Protein AF-A2FAT7-F1 (afdb_monomer_lite)

Organism: Trichomonas vaginalis (strain ATCC PRA-98 / G3) (NCBI:txid412133)

Sequence (233 aa):
MTIPKLITQLKNKLPKDEIFRRIRPKRLMELLGLYAFELHQLEMQEKAAGQGPAPEDDGPTPKYHHMHSSVVFNDTPAPAQAPLKPKIDCPFLLLDVRDEEEFEKCHIQGAKLYPKARLSRATNQFTPEILQYKAHPEKMIIVYCDYGKTSAEAAHMLAERGFDNIFLLHEGLAAFADEFPNLVGPNPPPPPLTPSKKNTAQVSAASKVSTAVVRGVHPHATKRDPNEKKPWK

Radius of gyration: 33.35 Å; chains: 1; bounding box: 70×68×116 Å

Foldseek 3Di:
DALLVLLVVQVVDDPPPDPAGADELVSVVVNVVRVVVVLVVVVVVCVVVPPDDDPDDDDDDDDDDDDDDDDPPVPPPDPDPDPPRPPPPRQEAAEEQDDPVVLLAKDFPRHDYDHLVLLPDPPPSDDPVVVVQQVPLSGAYEYFYQQQPRRVVSVVSVVVVRRPRYYYHHRGPNNSCVVPVVRMDNDDDDDPPDPDDDDDDDDDDDDDDDDDDDDDDDDDDDDDDDDDDDDDD

Structure (mmCIF, N/CA/C/O backbone):
data_AF-A2FAT7-F1
#
_entry.id   AF-A2FAT7-F1
#
loop_
_atom_site.group_PDB
_atom_site.id
_atom_site.type_symbol
_atom_site.label_atom_id
_atom_site.label_alt_id
_atom_site.label_comp_id
_atom_site.label_asym_id
_atom_site.label_entity_id
_atom_site.label_seq_id
_atom_site.pdbx_PDB_ins_code
_atom_site.Cartn_x
_atom_site.Cartn_y
_atom_site.Cartn_z
_atom_site.occupancy
_atom_site.B_iso_or_equiv
_atom_site.auth_seq_id
_atom_site.auth_comp_id
_atom_site.auth_asym_id
_atom_site.auth_atom_id
_atom_site.pdbx_PDB_model_num
ATOM 1 N N . MET A 1 1 ? -20.961 4.416 2.426 1.00 83.56 1 MET A N 1
ATOM 2 C CA . MET A 1 1 ? -20.007 3.345 2.042 1.00 83.56 1 MET A CA 1
ATOM 3 C C . MET A 1 1 ? -19.315 2.895 3.323 1.00 83.56 1 MET A C 1
ATOM 5 O O . MET A 1 1 ? -19.075 3.769 4.137 1.00 83.56 1 MET A O 1
ATOM 9 N N . THR A 1 2 ? -19.042 1.604 3.538 1.00 90.88 2 THR A N 1
ATOM 10 C CA . THR A 1 2 ? -18.290 1.101 4.714 1.00 90.88 2 THR A CA 1
ATOM 11 C C . THR A 1 2 ? -16.950 0.511 4.274 1.00 90.88 2 THR A C 1
ATOM 13 O O . THR A 1 2 ? -16.811 0.168 3.093 1.00 90.88 2 THR A O 1
ATOM 16 N N . ILE A 1 3 ? -15.985 0.360 5.192 1.00 90.25 3 ILE A N 1
ATOM 17 C CA . ILE A 1 3 ? -14.666 -0.202 4.855 1.00 90.25 3 ILE A CA 1
ATOM 18 C C . ILE A 1 3 ? -14.772 -1.615 4.258 1.00 90.25 3 ILE A C 1
ATOM 20 O O . ILE A 1 3 ? -14.264 -1.806 3.150 1.00 90.25 3 ILE A O 1
ATOM 24 N N . PRO A 1 4 ? -15.489 -2.588 4.864 1.00 90.62 4 PRO A N 1
ATOM 25 C CA . PRO A 1 4 ? -15.579 -3.936 4.299 1.00 90.62 4 PRO A CA 1
ATOM 26 C C . PRO A 1 4 ? -16.160 -3.935 2.882 1.00 90.62 4 PRO A C 1
ATOM 28 O O . PRO A 1 4 ? -15.653 -4.614 1.993 1.00 90.62 4 PRO A O 1
ATOM 31 N N . LYS A 1 5 ? -17.178 -3.098 2.634 1.00 90.62 5 LYS A N 1
ATOM 32 C CA . LYS A 1 5 ? -17.805 -2.975 1.313 1.00 90.62 5 LYS A CA 1
ATOM 33 C C . LYS A 1 5 ? -16.833 -2.415 0.272 1.00 90.62 5 LYS A C 1
ATOM 35 O O . LYS A 1 5 ? -16.812 -2.910 -0.856 1.00 90.62 5 LYS A O 1
ATOM 40 N N . LEU A 1 6 ? -16.032 -1.410 0.633 1.00 90.50 6 LEU A N 1
ATOM 41 C CA . LEU A 1 6 ? -15.010 -0.849 -0.254 1.00 90.50 6 LEU A CA 1
ATOM 42 C C . LEU A 1 6 ? -13.907 -1.875 -0.553 1.00 90.50 6 LEU A C 1
ATOM 44 O O . LEU A 1 6 ? -13.551 -2.064 -1.716 1.00 90.50 6 LEU A O 1
ATOM 48 N N . ILE A 1 7 ? -13.428 -2.594 0.465 1.00 91.06 7 ILE A N 1
ATOM 49 C CA . ILE A 1 7 ? -12.434 -3.665 0.313 1.00 91.06 7 ILE A CA 1
ATOM 50 C C . ILE A 1 7 ? -12.947 -4.750 -0.641 1.00 91.06 7 ILE A C 1
ATOM 52 O O . ILE A 1 7 ? -12.247 -5.123 -1.583 1.00 91.06 7 ILE A O 1
ATOM 56 N N . THR A 1 8 ? -14.187 -5.216 -0.475 1.00 90.81 8 THR A N 1
ATOM 57 C CA . THR A 1 8 ? -14.792 -6.199 -1.389 1.00 90.81 8 THR A CA 1
ATOM 58 C C . THR A 1 8 ? -14.888 -5.669 -2.824 1.00 90.81 8 THR A C 1
ATOM 60 O O . THR A 1 8 ? -14.584 -6.397 -3.769 1.00 90.81 8 THR A O 1
ATOM 63 N N . GLN A 1 9 ? -15.243 -4.392 -3.019 1.00 90.00 9 GLN A N 1
ATOM 64 C CA . GLN A 1 9 ? -15.266 -3.780 -4.355 1.00 90.00 9 GLN A CA 1
ATOM 65 C C . GLN A 1 9 ? -13.882 -3.723 -5.008 1.00 90.00 9 GLN A C 1
ATOM 67 O O . GLN A 1 9 ? -13.777 -3.908 -6.221 1.00 90.00 9 GLN A O 1
ATOM 72 N N . LEU A 1 10 ? -12.830 -3.464 -4.230 1.00 88.00 10 LEU A N 1
ATOM 73 C CA . LEU A 1 10 ? -11.450 -3.460 -4.719 1.00 88.00 10 LEU A CA 1
ATOM 74 C C . LEU A 1 10 ? -10.963 -4.879 -5.036 1.00 88.00 10 LEU A C 1
ATOM 76 O O . LEU A 1 10 ? -10.278 -5.081 -6.037 1.00 88.00 10 LEU A O 1
ATOM 80 N N . LYS A 1 11 ? -11.366 -5.877 -4.241 1.00 85.62 11 LYS A N 1
ATOM 81 C CA . LYS A 1 11 ? -11.029 -7.290 -4.477 1.00 85.62 11 LYS A CA 1
ATOM 82 C C . LYS A 1 11 ? -11.581 -7.826 -5.796 1.00 85.62 11 LYS A C 1
ATOM 84 O O . LYS A 1 11 ? -10.903 -8.584 -6.478 1.00 85.62 11 LYS A O 1
ATOM 89 N N . ASN A 1 12 ? -12.765 -7.387 -6.205 1.00 80.94 12 ASN A N 1
ATOM 90 C CA . ASN A 1 12 ? -13.388 -7.863 -7.444 1.00 80.94 12 ASN A CA 1
ATOM 91 C C . ASN A 1 12 ? -12.845 -7.181 -8.716 1.00 80.94 12 ASN A C 1
ATOM 93 O O . ASN A 1 12 ? -13.285 -7.501 -9.817 1.00 80.94 12 ASN A O 1
ATOM 97 N N . LYS A 1 13 ? -11.898 -6.242 -8.586 1.00 77.94 13 LYS A N 1
ATOM 98 C CA . LYS A 1 13 ? -11.304 -5.486 -9.698 1.00 77.94 13 LYS A CA 1
ATOM 99 C C . LYS A 1 13 ? -9.863 -5.920 -9.970 1.00 77.94 13 LYS A C 1
ATOM 101 O O . LYS A 1 13 ? -8.936 -5.128 -9.819 1.00 77.94 13 LYS A O 1
ATOM 106 N N . LEU A 1 14 ? -9.680 -7.174 -10.376 1.00 78.56 14 LEU A N 1
ATOM 107 C CA . LEU A 1 14 ? -8.433 -7.631 -10.991 1.00 78.56 14 LEU A CA 1
ATOM 108 C C . LEU A 1 14 ? -8.625 -7.653 -12.518 1.00 78.56 14 LEU A C 1
ATOM 110 O O . LEU A 1 14 ? -9.457 -8.427 -12.996 1.00 78.56 14 LEU A O 1
ATOM 114 N N . PRO A 1 15 ? -7.946 -6.781 -13.284 1.00 77.38 15 PRO A N 1
ATOM 115 C CA . PRO A 1 15 ? -7.964 -6.839 -14.745 1.00 77.38 15 PRO A CA 1
ATOM 116 C C . PRO A 1 15 ? -7.469 -8.200 -15.245 1.00 77.38 15 PRO A C 1
ATOM 118 O O . PRO A 1 15 ? -6.598 -8.800 -14.624 1.00 77.38 15 PRO A O 1
ATOM 121 N N . LYS A 1 16 ? -8.004 -8.680 -16.376 1.00 73.00 16 LYS A N 1
ATOM 122 C CA . LYS A 1 16 ? -7.666 -10.006 -16.928 1.00 73.00 16 LYS A CA 1
ATOM 123 C C . LYS A 1 16 ? -6.172 -10.174 -17.249 1.00 73.00 16 LYS A C 1
ATOM 125 O O . LYS A 1 16 ? -5.687 -11.296 -17.208 1.00 73.00 16 LYS A O 1
ATOM 130 N N . ASP A 1 17 ? -5.471 -9.069 -17.500 1.00 82.06 17 ASP A N 1
ATOM 131 C CA . ASP A 1 17 ? -4.069 -9.043 -17.931 1.00 82.06 17 ASP A CA 1
ATOM 132 C C . ASP A 1 17 ? -3.114 -8.474 -16.862 1.00 82.06 17 ASP A C 1
ATOM 134 O O . ASP A 1 17 ? -1.970 -8.136 -17.162 1.00 82.06 17 ASP A O 1
ATOM 138 N N . GLU A 1 18 ? -3.564 -8.338 -15.609 1.00 83.88 18 GLU A N 1
ATOM 139 C CA . GLU A 1 18 ? -2.724 -7.849 -14.512 1.00 83.88 18 GLU A CA 1
ATOM 140 C C . GLU A 1 18 ? -2.569 -8.892 -13.405 1.00 83.88 18 GLU A C 1
ATOM 142 O O . GLU A 1 18 ? -3.526 -9.530 -12.976 1.00 83.88 18 GLU A O 1
ATOM 147 N N . ILE A 1 19 ? -1.341 -9.023 -12.903 1.00 84.56 19 ILE A N 1
ATOM 148 C CA . ILE A 1 19 ? -0.998 -9.946 -11.812 1.00 84.56 19 ILE A CA 1
ATOM 149 C C . ILE A 1 19 ? -1.503 -9.398 -10.471 1.00 84.56 19 ILE A C 1
ATOM 151 O O . ILE A 1 19 ? -1.940 -10.150 -9.603 1.00 84.56 19 ILE A O 1
ATOM 155 N N . PHE A 1 20 ? -1.479 -8.072 -10.313 1.00 90.56 20 PHE A N 1
ATOM 156 C CA . PHE A 1 20 ? -1.828 -7.398 -9.069 1.00 90.56 20 PHE A CA 1
ATOM 157 C C . PHE A 1 20 ? -3.034 -6.490 -9.218 1.00 90.56 20 PHE A C 1
ATOM 159 O O . PHE A 1 20 ? -3.222 -5.804 -10.220 1.00 90.56 20 PHE A O 1
ATOM 166 N N . ARG A 1 21 ? -3.820 -6.419 -8.144 1.00 93.00 21 ARG A N 1
ATOM 167 C CA . ARG A 1 21 ? -4.900 -5.442 -8.015 1.00 93.00 21 ARG A CA 1
ATOM 168 C C . ARG A 1 21 ? -4.292 -4.066 -7.795 1.00 93.00 21 ARG A C 1
ATOM 170 O O . ARG A 1 21 ? -3.368 -3.916 -6.997 1.00 93.00 21 ARG A O 1
ATOM 177 N N . ARG A 1 22 ? -4.837 -3.045 -8.455 1.00 92.81 22 ARG A N 1
ATOM 178 C CA . ARG A 1 22 ? -4.396 -1.656 -8.286 1.00 92.81 22 ARG A CA 1
ATOM 179 C C . ARG A 1 22 ? -5.458 -0.815 -7.596 1.00 92.81 22 ARG A C 1
ATOM 181 O O . ARG A 1 22 ? -6.622 -0.820 -7.997 1.00 92.81 22 ARG A O 1
ATOM 188 N N . ILE A 1 23 ? -5.048 -0.051 -6.590 1.00 95.00 23 ILE A N 1
ATOM 189 C CA . ILE A 1 23 ? -5.876 0.962 -5.936 1.00 95.00 23 ILE A CA 1
ATOM 190 C C . ILE A 1 23 ? -5.502 2.345 -6.478 1.00 95.00 23 ILE A C 1
ATOM 192 O O . ILE A 1 23 ? -4.332 2.700 -6.548 1.00 95.00 23 ILE A O 1
ATOM 196 N N . ARG A 1 24 ? -6.497 3.124 -6.912 1.00 94.56 24 ARG A N 1
ATOM 197 C CA . ARG A 1 24 ? -6.301 4.514 -7.365 1.00 94.56 24 ARG A CA 1
ATOM 198 C C . ARG A 1 24 ? -6.187 5.456 -6.156 1.00 94.56 24 ARG A C 1
ATOM 200 O O . ARG A 1 24 ? -6.858 5.171 -5.159 1.00 94.56 24 ARG A O 1
ATOM 207 N N . PRO A 1 25 ? -5.467 6.590 -6.251 1.00 95.38 25 PRO A N 1
ATOM 208 C CA . PRO A 1 25 ? -5.316 7.545 -5.149 1.00 95.38 25 PRO A CA 1
ATOM 209 C C . PRO A 1 25 ? -6.633 7.926 -4.464 1.00 95.38 25 PRO A C 1
ATOM 211 O O . PRO A 1 25 ? -6.779 7.747 -3.256 1.00 95.38 25 PRO A O 1
ATOM 214 N N . LYS A 1 26 ? -7.659 8.297 -5.240 1.00 94.94 26 LYS A N 1
ATOM 215 C CA . LYS A 1 26 ? -8.996 8.614 -4.710 1.00 94.94 26 LYS A CA 1
ATOM 216 C C . LYS A 1 26 ? -9.626 7.493 -3.871 1.00 94.94 26 LYS A C 1
ATOM 218 O O . LYS A 1 26 ? -10.283 7.764 -2.872 1.00 94.94 26 LYS A O 1
ATOM 223 N N . ARG A 1 27 ? -9.427 6.225 -4.249 1.00 95.06 27 ARG A N 1
ATOM 224 C CA . ARG A 1 27 ? -9.951 5.075 -3.486 1.00 95.06 27 ARG A CA 1
ATOM 225 C C . ARG A 1 27 ? -9.153 4.814 -2.215 1.00 95.06 27 ARG A C 1
ATOM 227 O O . ARG A 1 27 ? -9.746 4.401 -1.224 1.00 95.06 27 ARG A O 1
ATOM 234 N N . LEU A 1 28 ? -7.844 5.063 -2.239 1.00 95.75 28 LEU A N 1
ATOM 235 C CA . LEU A 1 28 ? -7.027 5.029 -1.028 1.00 95.75 28 LEU A CA 1
ATOM 236 C C . LEU A 1 28 ? -7.466 6.134 -0.056 1.00 95.75 28 LEU A C 1
ATOM 238 O O . LEU A 1 28 ? -7.662 5.851 1.119 1.00 95.75 28 LEU A O 1
ATOM 242 N N . MET A 1 29 ? -7.715 7.351 -0.544 1.00 94.75 29 MET A N 1
ATOM 243 C CA . MET A 1 29 ? -8.237 8.451 0.275 1.00 94.75 29 MET A CA 1
ATOM 244 C C . MET A 1 29 ? -9.592 8.105 0.915 1.00 94.75 29 MET A C 1
ATOM 246 O O . MET A 1 29 ? -9.754 8.285 2.120 1.00 94.75 29 MET A O 1
ATOM 250 N N . GLU A 1 30 ? -10.536 7.536 0.152 1.00 94.81 30 GLU A N 1
ATOM 251 C CA . GLU A 1 30 ? -11.817 7.056 0.701 1.00 94.81 30 GLU A CA 1
ATOM 252 C C . GLU A 1 30 ? -11.608 6.038 1.834 1.00 94.81 30 GLU A C 1
ATOM 254 O O . GLU A 1 30 ? -12.285 6.103 2.859 1.00 94.81 30 GLU A O 1
ATOM 259 N N . LEU A 1 31 ? -10.662 5.109 1.664 1.00 93.94 31 LEU A N 1
ATOM 260 C CA . LEU A 1 31 ? -10.342 4.089 2.661 1.00 93.94 31 LEU A CA 1
ATOM 261 C C . LEU A 1 31 ? -9.742 4.701 3.938 1.00 93.94 31 LEU A C 1
ATOM 263 O O . LEU A 1 31 ? -10.189 4.370 5.036 1.00 93.94 31 LEU A O 1
ATOM 267 N N . LEU A 1 32 ? -8.781 5.620 3.792 1.00 92.81 32 LEU A N 1
ATOM 268 C CA . LEU A 1 32 ? -8.165 6.347 4.907 1.00 92.81 32 LEU A CA 1
ATOM 269 C C . LEU A 1 32 ? -9.205 7.172 5.679 1.00 92.81 32 LEU A C 1
ATOM 271 O O . LEU A 1 32 ? -9.234 7.132 6.907 1.00 92.81 32 LEU A O 1
ATOM 275 N N . GLY A 1 33 ? -10.092 7.875 4.970 1.00 91.81 33 GLY A N 1
ATOM 276 C CA . GLY A 1 33 ? -11.142 8.693 5.580 1.00 91.81 33 GLY A CA 1
ATOM 277 C C . GLY A 1 33 ? -12.177 7.871 6.349 1.00 91.81 33 GLY A C 1
ATOM 278 O O . GLY A 1 33 ? -12.556 8.243 7.458 1.00 91.81 33 GLY A O 1
ATOM 279 N N . LEU A 1 34 ? -12.605 6.729 5.796 1.00 92.50 34 LEU A N 1
ATOM 280 C CA . LEU A 1 34 ? -13.513 5.813 6.494 1.00 92.50 34 LEU A CA 1
ATOM 281 C C . LEU A 1 34 ? -12.873 5.248 7.768 1.00 92.50 34 LEU A C 1
ATOM 283 O O . LEU A 1 34 ? -13.533 5.193 8.801 1.00 92.50 34 LEU A O 1
ATOM 287 N N . TYR A 1 35 ? -11.590 4.884 7.712 1.00 90.62 35 TYR A N 1
ATOM 288 C CA . TYR A 1 35 ? -10.866 4.383 8.879 1.00 90.62 35 TYR A CA 1
ATOM 289 C C . TYR A 1 35 ? -10.711 5.447 9.967 1.00 90.62 35 TYR A C 1
ATOM 291 O O . TYR A 1 35 ? -11.039 5.191 11.121 1.00 90.62 35 TYR A O 1
ATOM 299 N N . ALA A 1 36 ? -10.302 6.666 9.604 1.00 88.88 36 ALA A N 1
ATOM 300 C CA . ALA A 1 36 ? -10.204 7.777 10.550 1.00 88.88 36 ALA A CA 1
ATOM 301 C C . ALA A 1 36 ? -11.552 8.090 11.227 1.00 88.88 36 ALA A C 1
ATOM 303 O O . ALA A 1 36 ? -11.599 8.387 12.420 1.00 88.88 36 ALA A O 1
ATOM 304 N N . PHE A 1 37 ? -12.657 7.982 10.485 1.00 89.50 37 PHE A N 1
ATOM 305 C CA . PHE A 1 37 ? -14.001 8.160 11.028 1.00 89.50 37 PHE A CA 1
ATOM 306 C C . PHE A 1 37 ? -14.397 7.050 12.014 1.00 89.50 37 PHE A C 1
ATOM 308 O O . PHE A 1 37 ? -14.938 7.354 13.077 1.00 89.50 37 PHE A O 1
ATOM 315 N N . GLU A 1 38 ? -14.104 5.783 11.702 1.00 89.88 38 GLU A N 1
ATOM 316 C CA . GLU A 1 38 ? -14.348 4.652 12.611 1.00 89.88 38 GLU A CA 1
ATOM 317 C C . GLU A 1 38 ? -13.508 4.763 13.899 1.00 89.88 38 GLU A C 1
ATOM 319 O O . GLU A 1 38 ? -14.049 4.572 14.990 1.00 89.88 38 GLU A O 1
ATOM 324 N N . LEU A 1 39 ? -12.233 5.171 13.795 1.00 85.44 39 LEU A N 1
ATOM 325 C CA . LEU A 1 39 ? -11.384 5.477 14.958 1.00 85.44 39 LEU A CA 1
ATOM 326 C C . LEU A 1 39 ? -12.022 6.556 15.850 1.00 85.44 39 LEU A C 1
ATOM 328 O O . LEU A 1 39 ? -12.126 6.383 17.062 1.00 85.44 39 LEU A O 1
ATOM 332 N N . HIS A 1 40 ? -12.486 7.656 15.250 1.00 86.44 40 HIS A N 1
ATOM 333 C CA . HIS A 1 40 ? -13.071 8.773 15.992 1.00 86.44 40 HIS A CA 1
ATOM 334 C C . HIS A 1 40 ? -14.371 8.394 16.717 1.00 86.44 40 HIS A C 1
ATOM 336 O O . HIS A 1 40 ? -14.589 8.814 17.855 1.00 86.44 40 HIS A O 1
ATOM 342 N N . GLN A 1 41 ? -15.234 7.585 16.093 1.00 87.75 41 GLN A N 1
ATOM 343 C CA . GLN A 1 41 ? -16.452 7.103 16.753 1.00 87.75 41 GLN A CA 1
ATOM 344 C C . GLN A 1 41 ? -16.144 6.260 17.991 1.00 87.75 41 GLN A C 1
ATOM 346 O O . GLN A 1 41 ? -16.812 6.416 19.013 1.00 87.75 41 GLN A O 1
ATOM 351 N N . LEU A 1 42 ? -15.133 5.394 17.909 1.00 83.44 42 LEU A N 1
ATOM 352 C CA . LEU A 1 42 ? -14.731 4.545 19.027 1.00 83.44 42 LEU A CA 1
ATOM 353 C C . LEU A 1 42 ? -14.146 5.373 20.174 1.00 83.44 42 LEU A C 1
ATOM 355 O O . LEU A 1 42 ? -14.550 5.183 21.318 1.00 83.44 42 LEU A O 1
ATOM 359 N N . GLU A 1 43 ? -13.309 6.370 19.878 1.00 85.19 43 GLU A N 1
ATOM 360 C CA . GLU A 1 43 ? -12.811 7.300 20.902 1.00 85.19 43 GLU A CA 1
ATOM 361 C C . GLU A 1 43 ? -13.946 8.058 21.614 1.00 85.19 43 GLU A C 1
ATOM 363 O O . GLU A 1 43 ? -13.885 8.284 22.825 1.00 85.19 43 GLU A O 1
ATOM 368 N N . MET A 1 44 ? -14.996 8.463 20.888 1.00 83.44 44 MET A N 1
ATOM 369 C CA . MET A 1 44 ? -16.172 9.110 21.487 1.00 83.44 44 MET A CA 1
ATOM 370 C C . MET A 1 44 ? -16.969 8.148 22.378 1.00 83.44 44 MET A C 1
ATOM 372 O O . MET A 1 44 ? -17.431 8.550 23.446 1.00 83.44 44 MET A O 1
ATOM 376 N N . GLN A 1 45 ? -17.103 6.882 21.976 1.00 80.94 45 GLN A N 1
ATOM 377 C CA . GLN A 1 45 ? -17.778 5.851 22.770 1.00 80.94 45 GLN A CA 1
ATOM 378 C C . GLN A 1 45 ? -17.002 5.499 24.044 1.00 80.94 45 GLN A C 1
ATOM 380 O O . GLN A 1 45 ? -17.612 5.383 25.104 1.00 80.94 45 GLN A O 1
ATOM 385 N N . GLU A 1 46 ? -15.671 5.402 23.982 1.00 78.44 46 GLU A N 1
ATOM 386 C CA . GLU A 1 46 ? -14.835 5.180 25.169 1.00 78.44 46 GLU A CA 1
ATOM 387 C C . GLU A 1 46 ? -14.915 6.344 26.155 1.00 78.44 46 GLU A C 1
ATOM 389 O O . GLU A 1 46 ? -15.048 6.129 27.358 1.00 78.44 46 GLU A O 1
ATOM 394 N N . LYS A 1 47 ? -14.899 7.589 25.663 1.00 77.88 47 LYS A N 1
ATOM 395 C CA . LYS A 1 47 ? -15.071 8.773 26.521 1.00 77.88 47 LYS A CA 1
ATOM 396 C C . LYS A 1 47 ? -16.464 8.851 27.144 1.00 77.88 47 LYS A C 1
ATOM 398 O O . LYS A 1 47 ? -16.590 9.337 28.266 1.00 77.88 47 LYS A O 1
ATOM 403 N N . ALA A 1 48 ? -17.492 8.378 26.439 1.00 76.69 48 ALA A N 1
ATOM 404 C CA . ALA A 1 48 ? -18.842 8.260 26.981 1.00 76.69 48 ALA A CA 1
ATOM 405 C C . ALA A 1 48 ? -18.958 7.123 28.015 1.00 76.69 48 ALA A C 1
ATOM 407 O O . ALA A 1 48 ? -19.697 7.262 28.985 1.00 76.69 48 ALA A O 1
ATOM 408 N N . ALA A 1 49 ? -18.210 6.028 27.845 1.00 70.69 49 ALA A N 1
ATOM 409 C CA . ALA A 1 49 ? -18.187 4.894 28.771 1.00 70.69 49 ALA A CA 1
ATOM 410 C C . ALA A 1 49 ? -17.264 5.104 29.994 1.00 70.69 49 ALA A C 1
ATOM 412 O O . ALA A 1 49 ? -17.467 4.475 31.028 1.00 70.69 49 ALA A O 1
ATOM 413 N N . GLY A 1 50 ? -16.261 5.984 29.892 1.00 60.34 50 GLY A N 1
ATOM 414 C CA . GLY A 1 50 ? -15.227 6.229 30.907 1.00 60.34 50 GLY A CA 1
ATOM 415 C C . GLY A 1 50 ? -15.557 7.267 31.990 1.00 60.34 50 GLY A C 1
ATOM 416 O O . GLY A 1 50 ? -14.671 7.616 32.766 1.00 60.34 50 GLY A O 1
ATOM 417 N N . GLN A 1 51 ? -16.791 7.773 32.079 1.00 49.81 51 GLN A N 1
ATOM 418 C CA . GLN A 1 51 ? -17.233 8.614 33.204 1.00 49.81 51 GLN A CA 1
ATOM 419 C C . GLN A 1 51 ? -17.700 7.733 34.376 1.00 49.81 51 GLN A C 1
ATOM 421 O O . GLN A 1 51 ? -18.891 7.601 34.643 1.00 49.81 51 GLN A O 1
ATOM 426 N N . GLY A 1 52 ? -16.746 7.095 35.058 1.00 51.78 52 GLY A N 1
ATOM 427 C CA . GLY A 1 52 ? -16.944 6.535 36.403 1.00 51.78 52 GLY A CA 1
ATOM 428 C C . GLY A 1 52 ? -16.732 7.612 37.481 1.00 51.78 52 GLY A C 1
ATOM 429 O O . GLY A 1 52 ? -16.038 8.595 37.205 1.00 51.78 52 GLY A O 1
ATOM 430 N N . PRO A 1 53 ? -17.333 7.481 38.682 1.00 45.56 53 PRO A N 1
ATOM 431 C CA . PRO A 1 53 ? -17.256 8.507 39.722 1.00 45.56 53 PRO A CA 1
ATOM 432 C C . PRO A 1 53 ? -15.803 8.778 40.131 1.00 45.56 53 PRO A C 1
ATOM 434 O O . PRO A 1 53 ? -14.990 7.857 40.224 1.00 45.56 53 PRO A O 1
ATOM 437 N N . ALA A 1 54 ? -15.485 10.059 40.335 1.00 49.59 54 ALA A N 1
ATOM 438 C CA . ALA A 1 54 ? -14.180 10.517 40.797 1.00 49.59 54 ALA A CA 1
ATOM 439 C C . ALA A 1 54 ? -13.776 9.778 42.087 1.00 49.59 54 ALA A C 1
ATOM 441 O O . ALA A 1 54 ? -14.641 9.571 42.940 1.00 49.59 54 ALA A O 1
ATOM 442 N N . PRO A 1 55 ? -12.501 9.380 42.255 1.00 54.00 55 PRO A N 1
ATOM 443 C CA . PRO A 1 55 ? -12.053 8.808 43.514 1.00 54.00 55 PRO A CA 1
ATOM 444 C C . PRO A 1 55 ? -12.206 9.860 44.613 1.00 54.00 55 PRO A C 1
ATOM 446 O O . PRO A 1 55 ? -11.723 10.987 44.484 1.00 54.00 55 PRO A O 1
ATOM 449 N N . GLU A 1 56 ? -12.946 9.478 45.646 1.00 50.75 56 GLU A N 1
ATOM 450 C CA . GLU A 1 56 ? -13.234 10.293 46.814 1.00 50.75 56 GLU A CA 1
ATOM 451 C C . GLU A 1 56 ? -11.931 10.590 47.573 1.00 50.75 56 GLU A C 1
ATOM 453 O O . GLU A 1 56 ? -11.040 9.749 47.699 1.00 50.75 56 GLU A O 1
ATOM 458 N N . ASP A 1 57 ? -11.822 11.850 47.983 1.00 59.78 57 ASP A N 1
ATOM 459 C CA . ASP A 1 57 ? -10.757 12.457 48.771 1.00 59.78 57 ASP A CA 1
ATOM 460 C C . ASP A 1 57 ? -10.693 11.810 50.162 1.00 59.78 57 ASP A C 1
ATOM 462 O O . ASP A 1 57 ? -11.591 12.014 50.974 1.00 59.78 57 ASP A O 1
ATOM 466 N N . ASP A 1 58 ? -9.634 11.051 50.451 1.00 50.59 58 ASP A N 1
ATOM 467 C CA . ASP A 1 58 ? -9.325 10.603 51.811 1.00 50.59 58 ASP A CA 1
ATOM 468 C C . ASP A 1 58 ? -7.924 11.083 52.214 1.00 50.59 58 ASP A C 1
ATOM 470 O O . ASP A 1 58 ? -6.910 10.770 51.586 1.00 50.59 58 ASP A O 1
ATOM 474 N N . GLY A 1 59 ? -7.913 11.906 53.264 1.00 37.66 59 GLY A N 1
ATOM 475 C CA . GLY A 1 59 ? -6.799 12.705 53.767 1.00 37.66 59 GLY A CA 1
ATOM 476 C C . GLY A 1 59 ? -5.662 11.949 54.489 1.00 37.66 59 GLY A C 1
ATOM 477 O O . GLY A 1 59 ? -5.325 10.815 54.164 1.00 37.66 59 GLY A O 1
ATOM 478 N N . PRO A 1 60 ? -4.948 12.615 55.420 1.00 47.75 60 PRO A N 1
ATOM 479 C CA . PRO A 1 60 ? -3.486 12.633 55.439 1.00 47.75 60 PRO A CA 1
ATOM 480 C C . PRO A 1 60 ? -2.827 11.426 56.129 1.00 47.75 60 PRO A C 1
ATOM 482 O O . PRO A 1 60 ? -3.201 11.004 57.219 1.00 47.75 60 PRO A O 1
ATOM 485 N N . THR A 1 61 ? -1.742 10.938 55.525 1.00 49.19 61 THR A N 1
ATOM 486 C CA . THR A 1 61 ? -0.868 9.856 56.018 1.00 49.19 61 THR A CA 1
ATOM 487 C C . THR A 1 61 ? -0.117 10.207 57.318 1.00 49.19 61 THR A C 1
ATOM 489 O O . THR A 1 61 ? 0.468 11.296 57.383 1.00 49.19 61 THR A O 1
ATOM 492 N N . PRO A 1 62 ? 0.029 9.289 58.300 1.00 42.53 62 PRO A N 1
ATOM 493 C CA . PRO A 1 62 ? 0.987 9.449 59.390 1.00 42.53 62 PRO A CA 1
ATOM 494 C C . PRO A 1 62 ? 2.391 8.953 58.992 1.00 42.53 62 PRO A C 1
ATOM 496 O O . PRO A 1 62 ? 2.561 7.939 58.317 1.00 42.53 62 PRO A O 1
ATOM 499 N N . LYS A 1 63 ? 3.416 9.693 59.431 1.00 45.25 63 LYS A N 1
ATOM 500 C CA . LYS A 1 63 ? 4.847 9.403 59.240 1.00 45.25 63 LYS A CA 1
ATOM 501 C C . LYS A 1 63 ? 5.324 8.338 60.237 1.00 45.25 63 LYS A C 1
ATOM 503 O O . LYS A 1 63 ? 5.156 8.538 61.436 1.00 45.25 63 LYS A O 1
ATOM 508 N N . TYR A 1 64 ? 6.036 7.309 59.771 1.00 37.28 64 TYR A N 1
ATOM 509 C CA . TYR A 1 64 ? 6.845 6.429 60.625 1.00 37.28 64 TYR A CA 1
ATOM 510 C C . TYR A 1 64 ? 8.310 6.426 60.170 1.00 37.28 64 TYR A C 1
ATOM 512 O O . TYR A 1 64 ? 8.636 6.028 59.055 1.00 37.28 64 TYR A O 1
ATOM 520 N N . HIS A 1 65 ? 9.194 6.879 61.061 1.00 42.75 65 HIS A N 1
ATOM 521 C CA . HIS A 1 65 ? 10.611 6.516 61.073 1.00 42.75 65 HIS A CA 1
ATOM 522 C C . HIS A 1 65 ? 10.727 5.139 61.732 1.00 42.75 65 HIS A C 1
ATOM 524 O O . HIS A 1 65 ? 10.139 4.971 62.791 1.00 42.75 65 HIS A O 1
ATOM 530 N N . HIS A 1 66 ? 11.487 4.198 61.162 1.00 39.38 66 HIS A N 1
ATOM 531 C CA . HIS A 1 66 ? 12.447 3.354 61.893 1.00 39.38 66 HIS A CA 1
ATOM 532 C C . HIS A 1 66 ? 13.219 2.433 60.934 1.00 39.38 66 HIS A C 1
ATOM 534 O O . HIS A 1 66 ? 12.666 1.828 60.021 1.00 39.38 66 HIS A O 1
ATOM 540 N N . MET A 1 67 ? 14.530 2.367 61.160 1.00 42.62 67 MET A N 1
ATOM 541 C CA . MET A 1 67 ? 15.504 1.563 60.429 1.00 42.62 67 MET A CA 1
ATOM 542 C C . MET A 1 67 ? 15.511 0.115 60.943 1.00 42.62 67 MET A C 1
ATOM 544 O O . MET A 1 67 ? 15.566 -0.074 62.156 1.00 42.62 67 MET A O 1
ATOM 548 N N . HIS A 1 68 ? 15.548 -0.877 60.043 1.00 38.28 68 HIS A N 1
ATOM 549 C CA . HIS A 1 68 ? 16.408 -2.068 60.160 1.00 38.28 68 HIS A CA 1
ATOM 550 C C . HIS A 1 68 ? 16.381 -2.950 58.890 1.00 38.28 68 HIS A C 1
ATOM 552 O O . HIS A 1 68 ? 15.343 -3.447 58.482 1.00 38.28 68 HIS A O 1
ATOM 558 N N . SER A 1 69 ? 17.578 -3.130 58.320 1.00 35.66 69 SER A N 1
ATOM 559 C CA . SER A 1 69 ? 18.168 -4.340 57.719 1.00 35.66 69 SER A CA 1
ATOM 560 C C . SER A 1 69 ? 17.338 -5.289 56.823 1.00 35.66 69 SER A C 1
ATOM 562 O O . SER A 1 69 ? 16.541 -6.090 57.293 1.00 35.66 69 SER A O 1
ATOM 564 N N . SER A 1 70 ? 17.754 -5.318 55.550 1.00 49.47 70 SER A N 1
ATOM 565 C CA . SER A 1 70 ? 18.026 -6.521 54.738 1.00 49.47 70 SER A CA 1
ATOM 566 C C . SER A 1 70 ? 16.884 -7.475 54.378 1.00 49.47 70 SER A C 1
ATOM 568 O O . SER A 1 70 ? 16.877 -8.620 54.811 1.00 49.47 70 SER A O 1
ATOM 570 N N . VAL A 1 71 ? 16.057 -7.058 53.414 1.00 43.38 71 VAL A N 1
ATOM 571 C CA . VAL A 1 71 ? 15.641 -7.906 52.280 1.00 43.38 71 VAL A CA 1
ATOM 572 C C . VAL A 1 71 ? 15.354 -6.983 51.088 1.00 43.38 71 VAL A C 1
ATOM 574 O O . VAL A 1 71 ? 14.327 -6.316 51.053 1.00 43.38 71 VAL A O 1
ATOM 577 N N . VAL A 1 72 ? 16.268 -6.874 50.119 1.00 39.97 72 VAL A N 1
ATOM 578 C CA . VAL A 1 72 ? 15.971 -6.195 48.842 1.00 39.97 72 VAL A CA 1
ATOM 579 C C . VAL A 1 72 ? 15.301 -7.205 47.916 1.00 39.97 72 VAL A C 1
ATOM 581 O O . VAL A 1 72 ? 15.937 -7.825 47.069 1.00 39.97 72 VAL A O 1
ATOM 584 N N . PHE A 1 73 ? 13.997 -7.390 48.115 1.00 39.19 73 PHE A N 1
ATOM 585 C CA . PHE A 1 73 ? 13.113 -7.833 47.045 1.00 39.19 73 PHE A CA 1
ATOM 586 C C . PHE A 1 73 ? 12.987 -6.658 46.081 1.00 39.19 73 PHE A C 1
ATOM 588 O O . PHE A 1 73 ? 12.349 -5.655 46.394 1.00 39.19 73 PHE A O 1
ATOM 595 N N . ASN A 1 74 ? 13.644 -6.740 44.926 1.00 38.56 74 ASN A N 1
ATOM 596 C CA . ASN A 1 74 ? 13.445 -5.759 43.870 1.00 38.56 74 ASN A CA 1
ATOM 597 C C . ASN A 1 74 ? 12.154 -6.090 43.106 1.00 38.56 74 ASN A C 1
ATOM 599 O O . ASN A 1 74 ? 12.183 -6.365 41.909 1.00 38.56 74 ASN A O 1
ATOM 603 N N . ASP A 1 75 ? 11.024 -6.052 43.811 1.00 37.97 75 ASP A N 1
ATOM 604 C CA . ASP A 1 75 ? 9.702 -5.905 43.214 1.00 37.97 75 ASP A CA 1
ATOM 605 C C . ASP A 1 75 ? 9.568 -4.442 42.794 1.00 37.97 75 ASP A C 1
ATOM 607 O O . ASP A 1 75 ? 8.961 -3.610 43.464 1.00 37.97 75 ASP A O 1
ATOM 611 N N . THR A 1 76 ? 10.218 -4.100 41.684 1.00 43.56 76 THR A N 1
ATOM 612 C CA . THR A 1 76 ? 9.835 -2.909 40.933 1.00 43.56 76 THR A CA 1
ATOM 613 C C . THR A 1 76 ? 8.506 -3.254 40.267 1.00 43.56 76 THR A C 1
ATOM 615 O O . THR A 1 76 ? 8.518 -4.079 39.349 1.00 43.56 76 THR A O 1
ATOM 618 N N . PRO A 1 77 ? 7.353 -2.689 40.678 1.00 43.16 77 PRO A N 1
ATOM 619 C CA . PRO A 1 77 ? 6.175 -2.775 39.837 1.00 43.16 77 PRO A CA 1
ATOM 620 C C . PRO A 1 77 ? 6.550 -2.125 38.507 1.00 43.16 77 PRO A C 1
ATOM 622 O O . PRO A 1 77 ? 6.938 -0.955 38.455 1.00 43.16 77 PRO A O 1
ATOM 625 N N . ALA A 1 78 ? 6.517 -2.927 37.440 1.00 41.66 78 ALA A N 1
ATOM 626 C CA . ALA A 1 78 ? 6.670 -2.443 36.079 1.00 41.66 78 ALA A CA 1
ATOM 627 C C . ALA A 1 78 ? 5.785 -1.197 35.910 1.00 41.66 78 ALA A C 1
ATOM 629 O O . ALA A 1 78 ? 4.658 -1.202 36.421 1.00 41.66 78 ALA A O 1
ATOM 630 N N . PRO A 1 79 ? 6.272 -0.129 35.248 1.00 44.78 79 PRO A N 1
ATOM 631 C CA . PRO A 1 79 ? 5.491 1.085 35.075 1.00 44.78 79 PRO A CA 1
ATOM 632 C C . PRO A 1 79 ? 4.130 0.691 34.516 1.00 44.78 79 PRO A C 1
ATOM 634 O O . PRO A 1 79 ? 4.063 -0.025 33.513 1.00 44.78 79 PRO A O 1
ATOM 637 N N . ALA A 1 80 ? 3.077 1.095 35.236 1.00 43.09 80 ALA A N 1
ATOM 638 C CA . ALA A 1 80 ? 1.691 0.863 34.879 1.00 43.09 80 ALA A CA 1
ATOM 639 C C . ALA A 1 80 ? 1.553 1.072 33.373 1.00 43.09 80 ALA A C 1
ATOM 641 O O . ALA A 1 80 ? 1.800 2.168 32.863 1.00 43.09 80 ALA A O 1
ATOM 642 N N . GLN A 1 81 ? 1.274 -0.023 32.664 1.00 45.62 81 GLN A N 1
ATOM 643 C CA . GLN A 1 81 ? 1.088 0.006 31.226 1.00 45.62 81 GLN A CA 1
ATOM 644 C C . GLN A 1 81 ? 0.025 1.069 30.969 1.00 45.62 81 GLN A C 1
ATOM 646 O O . GLN A 1 81 ? -1.078 0.978 31.512 1.00 45.62 81 GLN A O 1
ATOM 651 N N . ALA A 1 82 ? 0.395 2.112 30.218 1.00 46.34 82 ALA A N 1
ATOM 652 C CA . ALA A 1 82 ? -0.551 3.117 29.759 1.00 46.34 82 ALA A CA 1
ATOM 653 C C . ALA A 1 82 ? -1.796 2.385 29.235 1.00 46.34 82 ALA A C 1
ATOM 655 O O . ALA A 1 82 ? -1.608 1.340 28.599 1.00 46.34 82 ALA A O 1
ATOM 656 N N . PRO A 1 83 ? -3.024 2.875 29.508 1.00 42.47 83 PRO A N 1
ATOM 657 C CA . PRO A 1 83 ? -4.246 2.200 29.093 1.00 42.47 83 PRO A CA 1
ATOM 658 C C . PRO A 1 83 ? -4.077 1.755 27.649 1.00 42.47 83 PRO A C 1
ATOM 660 O O . PRO A 1 83 ? -3.807 2.588 26.777 1.00 42.47 83 PRO A O 1
ATOM 663 N N . LEU A 1 84 ? -4.090 0.436 27.436 1.00 41.41 84 LEU A N 1
ATOM 664 C CA . LEU A 1 84 ? -3.942 -0.162 26.120 1.00 41.41 84 LEU A CA 1
ATOM 665 C C . LEU A 1 84 ? -5.092 0.399 25.296 1.00 41.41 84 LEU A C 1
ATOM 667 O O . LEU A 1 84 ? -6.220 -0.069 25.425 1.00 41.41 84 LEU A O 1
ATOM 671 N N . LYS A 1 85 ? -4.809 1.449 24.514 1.00 47.28 85 LYS A N 1
ATOM 672 C CA . LYS A 1 85 ? -5.756 2.011 23.554 1.00 47.28 85 LYS A CA 1
ATOM 673 C C . LYS A 1 85 ? -6.358 0.822 22.810 1.00 47.28 85 LYS A C 1
ATOM 675 O O . LYS A 1 85 ? -5.574 -0.049 22.403 1.00 47.28 85 LYS A O 1
ATOM 680 N N . PRO A 1 86 ? -7.688 0.738 22.664 1.00 43.00 86 PRO A N 1
ATOM 681 C CA . PRO A 1 86 ? -8.318 -0.395 22.011 1.00 43.00 86 PRO A CA 1
ATOM 682 C C . PRO A 1 86 ? -7.635 -0.568 20.661 1.00 43.00 86 PRO A C 1
ATOM 684 O O . PRO A 1 86 ? -7.580 0.351 19.839 1.00 43.00 86 PRO A O 1
ATOM 687 N N . LYS A 1 87 ? -6.996 -1.725 20.475 1.00 53.78 87 LYS A N 1
ATOM 688 C CA . LYS A 1 87 ? -6.271 -2.025 19.249 1.00 53.78 87 LYS A CA 1
ATOM 689 C C . LYS A 1 87 ? -7.324 -2.278 18.186 1.00 53.78 87 LYS A C 1
ATOM 691 O O . LYS A 1 87 ? -7.780 -3.402 18.015 1.00 53.78 87 LYS A O 1
ATOM 696 N N . ILE A 1 88 ? -7.756 -1.211 17.529 1.00 61.81 88 ILE A N 1
ATOM 697 C CA . ILE A 1 88 ? -8.671 -1.313 16.405 1.00 61.81 88 ILE A CA 1
ATOM 698 C C . ILE A 1 88 ? -7.949 -2.136 15.347 1.00 61.81 88 ILE A C 1
ATOM 700 O O . ILE A 1 88 ? -6.826 -1.821 14.943 1.00 61.81 88 ILE A O 1
ATOM 704 N N . ASP A 1 89 ? -8.568 -3.252 14.974 1.00 79.12 89 ASP A N 1
ATOM 705 C CA . ASP A 1 89 ? -8.055 -4.145 13.950 1.00 79.12 89 ASP A CA 1
ATOM 706 C C . ASP A 1 89 ? -8.066 -3.396 12.617 1.00 79.12 89 ASP A C 1
ATOM 708 O O . ASP A 1 89 ? -9.087 -3.297 11.937 1.00 79.12 89 ASP A O 1
ATOM 712 N N . CYS A 1 90 ? -6.919 -2.814 12.265 1.00 86.00 90 CYS A N 1
ATOM 713 C CA . CYS A 1 90 ? -6.794 -2.044 11.041 1.00 86.00 90 CYS A CA 1
ATOM 714 C C . CYS A 1 90 ? -7.020 -2.981 9.836 1.00 86.00 90 CYS A C 1
ATOM 716 O O . CYS A 1 90 ? -6.336 -4.005 9.703 1.00 86.00 90 CYS A O 1
ATOM 718 N N . PRO A 1 91 ? -7.996 -2.684 8.959 1.00 92.44 91 PRO A N 1
ATOM 719 C CA . PRO A 1 91 ? -8.400 -3.598 7.891 1.00 92.44 91 PRO A CA 1
ATOM 720 C C . PRO A 1 91 ? -7.441 -3.581 6.691 1.00 92.44 91 PRO A C 1
ATOM 722 O O . PRO A 1 91 ? -7.569 -4.391 5.770 1.00 92.44 91 PRO A O 1
ATOM 725 N N . PHE A 1 92 ? -6.464 -2.675 6.687 1.00 94.56 92 PHE A N 1
ATOM 726 C CA . PHE A 1 92 ? -5.415 -2.600 5.680 1.00 94.56 92 PHE A CA 1
ATOM 727 C C . PHE A 1 92 ? -4.072 -2.210 6.301 1.00 94.56 92 PHE A C 1
ATOM 729 O O . PHE A 1 92 ? -4.017 -1.523 7.314 1.00 94.56 92 PHE A O 1
ATOM 736 N N . LEU A 1 93 ? -2.990 -2.614 5.648 1.00 95.75 93 LEU A N 1
ATOM 737 C CA . LEU A 1 93 ? -1.627 -2.190 5.925 1.00 95.75 93 LEU A CA 1
ATOM 738 C C . LEU A 1 93 ? -1.135 -1.373 4.738 1.00 95.75 93 LEU A C 1
ATOM 740 O O . LEU A 1 93 ? -1.113 -1.883 3.620 1.00 95.75 93 LEU A O 1
ATOM 744 N N . LEU A 1 94 ? -0.733 -0.128 4.969 1.00 96.81 94 LEU A N 1
ATOM 745 C CA . LEU A 1 94 ? -0.102 0.701 3.949 1.00 96.81 94 LEU A CA 1
ATOM 746 C C . LEU A 1 94 ? 1.421 0.584 4.087 1.00 96.81 94 LEU A C 1
ATOM 748 O O . LEU A 1 94 ? 1.970 0.922 5.131 1.00 96.81 94 LEU A O 1
ATOM 752 N N . LEU A 1 95 ? 2.086 0.064 3.059 1.00 97.44 95 LEU A N 1
ATOM 753 C CA . LEU A 1 95 ? 3.483 -0.356 3.087 1.00 97.44 95 LEU A CA 1
ATOM 754 C C . LEU A 1 95 ? 4.313 0.463 2.092 1.00 97.44 95 LEU A C 1
ATOM 756 O O . LEU A 1 95 ? 4.127 0.349 0.878 1.00 97.44 95 LEU A O 1
ATOM 760 N N . ASP A 1 96 ? 5.238 1.262 2.614 1.00 97.62 96 ASP A N 1
ATOM 761 C CA . ASP A 1 96 ? 6.216 2.005 1.820 1.00 97.62 96 ASP A CA 1
ATOM 762 C C . ASP A 1 96 ? 7.476 1.154 1.642 1.00 97.62 96 ASP A C 1
ATOM 764 O O . ASP A 1 96 ? 8.097 0.760 2.629 1.00 97.62 96 ASP A O 1
ATOM 768 N N . VAL A 1 97 ? 7.845 0.838 0.399 1.00 97.56 97 VAL A N 1
ATOM 769 C CA . VAL A 1 97 ? 8.995 -0.042 0.107 1.00 97.56 97 VAL A CA 1
ATOM 770 C C . VAL A 1 97 ? 10.265 0.697 -0.306 1.00 97.56 97 VAL A C 1
ATOM 772 O O . VAL A 1 97 ? 11.208 0.058 -0.790 1.00 97.56 97 VAL A O 1
ATOM 775 N N . ARG A 1 98 ? 10.282 2.021 -0.143 1.00 96.50 98 ARG A N 1
ATOM 776 C CA . ARG A 1 98 ? 11.449 2.877 -0.386 1.00 96.50 98 ARG A CA 1
ATOM 777 C C . ARG A 1 98 ? 12.468 2.781 0.745 1.00 96.50 98 ARG A C 1
ATOM 779 O O . ARG A 1 98 ? 12.267 2.045 1.716 1.00 96.50 98 ARG A O 1
ATOM 786 N N . ASP A 1 99 ? 13.569 3.504 0.594 1.00 95.44 99 ASP A N 1
ATOM 787 C CA . ASP A 1 99 ? 14.587 3.609 1.630 1.00 95.44 99 ASP A CA 1
ATOM 788 C C . ASP A 1 99 ? 14.144 4.546 2.766 1.00 95.44 99 ASP A C 1
ATOM 790 O O . ASP A 1 99 ? 13.230 5.363 2.630 1.00 95.44 99 ASP A O 1
ATOM 794 N N . GLU A 1 100 ? 14.794 4.405 3.920 1.00 93.94 100 GLU A N 1
ATOM 795 C CA . GLU A 1 100 ? 14.440 5.127 5.147 1.00 93.94 100 GLU A CA 1
ATOM 796 C C . GLU A 1 100 ? 14.522 6.646 4.972 1.00 93.94 100 GLU A C 1
ATOM 798 O O . GLU A 1 100 ? 13.589 7.358 5.328 1.00 93.94 100 GLU A O 1
ATOM 803 N N . GLU A 1 101 ? 15.563 7.130 4.297 1.00 92.62 101 GLU A N 1
ATOM 804 C CA . GLU A 1 101 ? 15.762 8.555 4.020 1.00 92.62 101 GLU A CA 1
ATOM 805 C C . GLU A 1 101 ? 14.632 9.167 3.175 1.00 92.62 101 GLU A C 1
ATOM 807 O O . GLU A 1 101 ? 14.305 10.346 3.312 1.00 92.62 101 GLU A O 1
ATOM 812 N N . GLU A 1 102 ? 14.052 8.399 2.253 1.00 93.38 102 GLU A N 1
ATOM 813 C CA . GLU A 1 102 ? 12.954 8.859 1.396 1.00 93.38 102 GLU A CA 1
ATOM 814 C C . GLU A 1 102 ? 11.633 8.872 2.160 1.00 93.38 102 GLU A C 1
ATOM 816 O O . GLU A 1 102 ? 10.840 9.810 2.027 1.00 93.38 102 GLU A O 1
ATOM 821 N N . PHE A 1 103 ? 11.423 7.855 2.995 1.00 94.31 103 PHE A N 1
ATOM 822 C CA . PHE A 1 103 ? 10.277 7.773 3.888 1.00 94.31 103 PHE A CA 1
ATOM 823 C C . PHE A 1 103 ? 10.265 8.930 4.890 1.00 94.31 103 PHE A C 1
ATOM 825 O O . PHE A 1 103 ? 9.247 9.605 5.044 1.00 94.31 103 PHE A O 1
ATOM 832 N N . GLU A 1 104 ? 11.402 9.218 5.522 1.00 91.56 104 GLU A N 1
ATOM 833 C CA . GLU A 1 104 ? 11.545 10.326 6.470 1.00 91.56 104 GLU A CA 1
ATOM 834 C C . GLU A 1 104 ? 11.310 11.697 5.832 1.00 91.56 104 GLU A C 1
ATOM 836 O O . GLU A 1 104 ? 10.786 12.591 6.492 1.00 91.56 104 GLU A O 1
ATOM 841 N N . LYS A 1 105 ? 11.659 11.880 4.552 1.00 90.25 105 LYS A N 1
ATOM 842 C CA . LYS A 1 105 ? 11.406 13.137 3.826 1.00 90.25 105 LYS A CA 1
ATOM 843 C C . LYS A 1 105 ? 9.931 13.358 3.530 1.00 90.25 105 LYS A C 1
ATOM 845 O O . LYS A 1 105 ? 9.489 14.505 3.518 1.00 90.25 105 LYS A O 1
ATOM 850 N N . CYS A 1 106 ? 9.202 12.301 3.178 1.00 90.44 106 CYS A N 1
ATOM 851 C CA . CYS A 1 106 ? 7.835 12.408 2.681 1.00 90.44 106 CYS A CA 1
ATOM 852 C C . CYS A 1 106 ? 7.205 11.017 2.554 1.00 90.44 106 CYS A C 1
ATOM 854 O O . CYS A 1 106 ? 7.675 10.219 1.749 1.00 90.44 106 CYS A O 1
ATOM 856 N N . HIS A 1 107 ? 6.127 10.720 3.275 1.00 95.25 107 HIS A N 1
ATOM 857 C CA . HIS A 1 107 ? 5.375 9.465 3.151 1.00 95.25 107 HIS A CA 1
ATOM 858 C C . HIS A 1 107 ? 3.876 9.682 3.388 1.00 95.25 107 HIS A C 1
ATOM 860 O O . HIS A 1 107 ? 3.462 10.704 3.939 1.00 95.25 107 HIS A O 1
ATOM 866 N N . ILE A 1 108 ? 3.040 8.729 2.961 1.00 95.06 108 ILE A N 1
ATOM 867 C CA . ILE A 1 108 ? 1.589 8.792 3.198 1.00 95.06 108 ILE A CA 1
ATOM 868 C C . ILE A 1 108 ? 1.320 8.585 4.690 1.00 95.06 108 ILE A C 1
ATOM 870 O O . ILE A 1 108 ? 1.871 7.671 5.304 1.00 95.06 108 ILE A O 1
ATOM 874 N N . GLN A 1 109 ? 0.444 9.394 5.281 1.00 91.25 109 GLN A N 1
ATOM 875 C CA . GLN A 1 109 ? 0.085 9.265 6.693 1.00 91.25 109 GLN A CA 1
ATOM 876 C C . GLN A 1 109 ? -0.415 7.853 7.028 1.00 91.25 109 GLN A C 1
ATOM 878 O O . GLN A 1 109 ? -1.255 7.281 6.334 1.00 91.25 109 GLN A O 1
ATOM 883 N N . GLY A 1 110 ? 0.111 7.289 8.117 1.00 88.94 110 GLY A N 1
ATOM 884 C CA . GLY A 1 110 ? -0.214 5.931 8.558 1.00 88.94 110 GLY A CA 1
ATOM 885 C C . GLY A 1 110 ? 0.516 4.815 7.801 1.00 88.94 110 GLY A C 1
ATOM 886 O O . GLY A 1 110 ? 0.323 3.647 8.142 1.00 88.94 110 GLY A O 1
ATOM 887 N N . ALA A 1 111 ? 1.365 5.136 6.818 1.00 94.69 111 ALA A N 1
ATOM 888 C CA . ALA A 1 111 ? 2.214 4.149 6.161 1.00 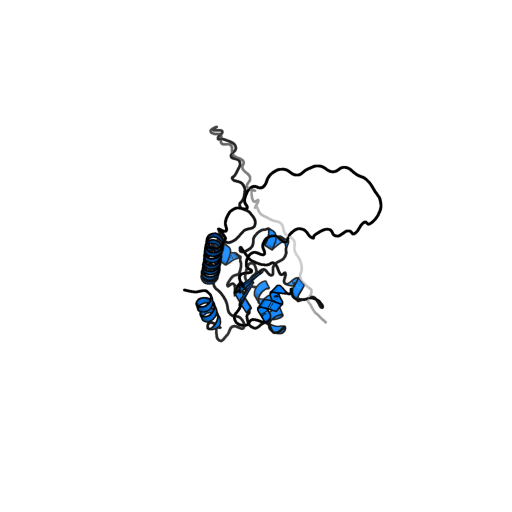94.69 111 ALA A CA 1
ATOM 889 C C . ALA A 1 111 ? 3.277 3.575 7.112 1.00 94.69 111 ALA A C 1
ATOM 891 O O . ALA A 1 111 ? 3.771 4.242 8.024 1.00 94.69 111 ALA A O 1
ATOM 892 N N . LYS A 1 112 ? 3.650 2.319 6.874 1.00 94.81 112 LYS A N 1
ATOM 893 C CA . LYS A 1 112 ? 4.754 1.623 7.531 1.00 94.81 112 LYS A CA 1
ATOM 894 C C . LYS A 1 112 ? 5.896 1.453 6.543 1.00 94.81 112 LYS A C 1
ATOM 896 O O . LYS A 1 112 ? 5.698 0.923 5.451 1.00 94.81 112 LYS A O 1
ATOM 901 N N . LEU A 1 113 ? 7.091 1.858 6.954 1.00 95.44 113 LEU A N 1
ATOM 902 C CA . LEU A 1 113 ? 8.308 1.641 6.190 1.00 95.44 113 LEU A CA 1
ATOM 903 C C . LEU A 1 113 ? 8.698 0.157 6.206 1.00 95.44 113 LEU A C 1
ATOM 905 O O . LEU A 1 113 ? 8.898 -0.448 7.264 1.00 95.44 113 LEU A O 1
ATOM 909 N N . TYR A 1 114 ? 8.847 -0.421 5.021 1.00 96.38 114 TYR A N 1
ATOM 910 C CA . TYR A 1 114 ? 9.364 -1.765 4.822 1.00 96.38 114 TYR A CA 1
ATOM 911 C C . TYR A 1 114 ? 10.188 -1.841 3.531 1.00 96.38 114 TYR A C 1
ATOM 913 O O . TYR A 1 114 ? 9.688 -2.305 2.504 1.00 96.38 114 TYR A O 1
ATOM 921 N N . PRO A 1 115 ? 11.461 -1.399 3.566 1.00 96.00 115 PRO A N 1
ATOM 922 C CA . PRO A 1 115 ? 12.278 -1.253 2.371 1.00 96.00 115 PRO A CA 1
ATOM 923 C C . PRO A 1 115 ? 12.372 -2.567 1.607 1.00 96.00 115 PRO A C 1
ATOM 925 O O . PRO A 1 115 ? 12.556 -3.629 2.218 1.00 96.00 115 PRO A O 1
ATOM 928 N N . LYS A 1 116 ? 12.322 -2.509 0.271 1.00 95.00 116 LYS A N 1
ATOM 929 C CA . LYS A 1 116 ? 12.442 -3.698 -0.595 1.00 95.00 116 LYS A CA 1
ATOM 930 C C . LYS A 1 116 ? 13.668 -4.551 -0.238 1.00 95.00 116 LYS A C 1
ATOM 932 O O . LYS A 1 116 ? 13.598 -5.776 -0.264 1.00 95.00 116 LYS A O 1
ATOM 937 N N . ALA A 1 117 ? 14.766 -3.919 0.183 1.00 92.94 117 ALA A N 1
ATOM 938 C CA . ALA A 1 117 ? 15.984 -4.593 0.638 1.00 92.94 117 ALA A CA 1
ATOM 939 C C . ALA A 1 117 ? 15.783 -5.538 1.844 1.00 92.94 117 ALA A C 1
ATOM 941 O O . ALA A 1 117 ? 16.613 -6.413 2.091 1.00 92.94 117 ALA A O 1
ATOM 942 N N . ARG A 1 118 ? 14.700 -5.405 2.623 1.00 92.31 118 ARG A N 1
ATOM 943 C CA . ARG A 1 118 ? 14.371 -6.368 3.690 1.00 92.31 118 ARG A CA 1
ATOM 944 C C . ARG A 1 118 ? 13.755 -7.657 3.145 1.00 92.31 118 ARG A C 1
ATOM 946 O O . ARG A 1 118 ? 13.984 -8.709 3.738 1.00 92.31 118 ARG A O 1
ATOM 953 N N . LEU A 1 119 ? 13.068 -7.602 2.001 1.00 89.75 119 LEU A N 1
ATOM 954 C CA . LEU A 1 119 ? 12.436 -8.765 1.360 1.00 89.75 119 LEU A CA 1
ATOM 955 C C . LEU A 1 119 ? 13.458 -9.757 0.779 1.00 89.75 119 LEU A C 1
ATOM 957 O O . LEU A 1 119 ? 13.141 -10.931 0.597 1.00 89.75 119 LEU A O 1
ATOM 961 N N . SER A 1 120 ? 14.685 -9.309 0.496 1.00 87.94 120 SER A N 1
ATOM 962 C CA . SER A 1 120 ? 15.765 -10.150 -0.044 1.00 87.94 120 SER A CA 1
ATOM 963 C C . SER A 1 120 ? 16.585 -10.883 1.025 1.00 87.94 120 SER A C 1
ATOM 965 O O . SER A 1 120 ? 17.447 -11.692 0.684 1.00 87.94 120 SER A O 1
ATOM 967 N N . ARG A 1 121 ? 16.345 -10.628 2.318 1.00 89.06 121 ARG A N 1
ATOM 968 C CA . ARG A 1 121 ? 17.093 -11.265 3.418 1.00 89.06 121 ARG A CA 1
ATOM 969 C C . ARG A 1 121 ? 16.823 -12.771 3.475 1.00 89.06 121 ARG A C 1
ATOM 971 O O . ARG A 1 121 ? 15.754 -13.222 3.097 1.00 89.06 121 ARG A O 1
ATOM 978 N N . ALA A 1 122 ? 17.761 -13.571 3.982 1.00 80.12 122 ALA A N 1
ATOM 979 C CA . ALA A 1 122 ? 17.556 -15.020 4.125 1.00 80.12 122 ALA A CA 1
ATOM 980 C C . ALA A 1 122 ? 16.689 -15.384 5.347 1.00 80.12 122 ALA A C 1
ATOM 982 O O . ALA A 1 122 ? 15.903 -16.325 5.299 1.00 80.12 122 ALA A O 1
ATOM 983 N N . THR A 1 123 ? 16.801 -14.615 6.430 1.00 82.06 123 THR A N 1
ATOM 984 C CA . THR A 1 123 ? 16.106 -14.834 7.705 1.00 82.06 123 THR A CA 1
ATOM 985 C C . THR A 1 123 ? 15.303 -13.598 8.106 1.00 82.06 123 THR A C 1
ATOM 987 O O . THR A 1 123 ? 15.639 -12.477 7.721 1.00 82.06 123 THR A O 1
ATOM 990 N N . ASN A 1 124 ? 14.220 -13.806 8.866 1.00 81.50 124 ASN A N 1
ATOM 991 C CA . ASN A 1 124 ? 13.358 -12.741 9.404 1.00 81.50 124 ASN A CA 1
ATOM 992 C C . ASN A 1 124 ? 12.899 -11.725 8.338 1.00 81.50 124 ASN A C 1
ATOM 994 O O . ASN A 1 124 ? 12.856 -10.518 8.570 1.00 81.50 124 ASN A O 1
ATOM 998 N N . GLN A 1 125 ? 12.533 -12.250 7.167 1.00 86.56 125 GLN A N 1
ATOM 999 C CA . GLN A 1 125 ? 12.077 -11.493 5.998 1.00 86.56 125 GLN A CA 1
ATOM 1000 C C . GLN A 1 125 ? 10.776 -10.721 6.205 1.00 86.56 125 GLN A C 1
ATOM 1002 O O . GLN A 1 125 ? 10.400 -9.982 5.311 1.00 86.56 125 GLN A O 1
ATOM 1007 N N . PHE A 1 126 ? 10.050 -10.927 7.306 1.00 92.00 126 PHE A N 1
ATOM 1008 C CA . PHE A 1 126 ? 8.763 -10.286 7.567 1.00 92.00 126 PHE A CA 1
ATOM 1009 C C . PHE A 1 126 ? 8.626 -9.936 9.039 1.00 92.00 126 PHE A C 1
ATOM 1011 O O . PHE A 1 126 ? 9.073 -10.681 9.913 1.00 92.00 126 PHE A O 1
ATOM 1018 N N . THR A 1 127 ? 7.985 -8.803 9.315 1.00 90.94 127 THR A N 1
ATOM 1019 C CA . THR A 1 127 ? 7.588 -8.452 10.680 1.00 90.94 127 THR A CA 1
ATOM 1020 C C . THR A 1 127 ? 6.357 -9.265 11.100 1.00 90.94 127 THR A C 1
ATOM 1022 O O . THR A 1 127 ? 5.571 -9.674 10.239 1.00 90.94 127 THR A O 1
ATOM 1025 N N . PRO A 1 128 ? 6.128 -9.464 12.413 1.00 91.31 128 PRO A N 1
ATOM 1026 C CA . PRO A 1 128 ? 4.900 -10.086 12.910 1.00 91.31 128 PRO A CA 1
ATOM 1027 C C . PRO A 1 128 ? 3.629 -9.380 12.420 1.00 91.31 128 PRO A C 1
ATOM 1029 O O . PRO A 1 128 ? 2.637 -10.037 12.129 1.00 91.31 128 PRO A O 1
ATOM 1032 N N . GLU A 1 129 ? 3.678 -8.052 12.272 1.00 90.31 129 GLU A N 1
ATOM 1033 C CA . GLU A 1 129 ? 2.580 -7.252 11.724 1.00 90.31 129 GLU A CA 1
ATOM 1034 C C . GLU A 1 129 ? 2.254 -7.676 10.286 1.00 90.31 129 GLU A C 1
ATOM 1036 O O . GLU A 1 129 ? 1.125 -8.063 10.012 1.00 90.31 129 GLU A O 1
ATOM 1041 N N . ILE A 1 130 ? 3.239 -7.718 9.382 1.00 93.56 130 ILE A N 1
ATOM 1042 C CA . ILE A 1 130 ? 3.031 -8.141 7.985 1.00 93.56 130 ILE A CA 1
ATOM 1043 C C . ILE A 1 130 ? 2.486 -9.577 7.908 1.00 93.56 130 ILE A C 1
ATOM 1045 O O . ILE A 1 130 ? 1.586 -9.861 7.115 1.00 93.56 130 ILE A O 1
ATOM 1049 N N . LEU A 1 131 ? 2.995 -10.482 8.751 1.00 94.25 131 LEU A N 1
ATOM 1050 C CA . LEU A 1 131 ? 2.516 -11.867 8.818 1.00 94.25 131 LEU A CA 1
ATOM 1051 C C . LEU A 1 131 ? 1.071 -11.967 9.319 1.00 94.25 131 LEU A C 1
ATOM 1053 O O . LEU A 1 131 ? 0.329 -12.825 8.844 1.00 94.25 131 LEU A O 1
ATOM 1057 N N . GLN A 1 132 ? 0.650 -11.077 10.220 1.00 93.75 132 GLN A N 1
ATOM 1058 C CA . GLN A 1 132 ? -0.747 -10.987 10.630 1.00 93.75 132 GLN A CA 1
ATOM 1059 C C . GLN A 1 132 ? -1.628 -10.664 9.417 1.00 93.75 132 GLN A C 1
ATOM 1061 O O . GLN A 1 132 ? -2.599 -11.368 9.166 1.00 93.75 132 GLN A O 1
ATOM 1066 N N . TYR A 1 133 ? -1.267 -9.668 8.603 1.00 94.62 133 TYR A N 1
ATOM 1067 C CA . TYR A 1 133 ? -2.038 -9.363 7.392 1.00 94.62 133 TYR A CA 1
ATOM 1068 C C . TYR A 1 133 ? -2.028 -10.514 6.383 1.00 94.62 133 TYR A C 1
ATOM 1070 O O . TYR A 1 133 ? -3.056 -10.758 5.760 1.00 94.62 133 TYR A O 1
ATOM 1078 N N . LYS A 1 134 ? -0.925 -11.265 6.256 1.00 94.56 134 LYS A N 1
ATOM 1079 C CA . LYS A 1 134 ? -0.870 -12.470 5.407 1.00 94.56 134 LYS A CA 1
ATOM 1080 C C . LYS A 1 134 ? -1.918 -13.513 5.804 1.00 94.56 134 LYS A C 1
ATOM 1082 O O . LYS A 1 134 ? -2.547 -14.107 4.936 1.00 94.56 134 LYS A O 1
ATOM 1087 N N . ALA A 1 135 ? -2.090 -13.744 7.104 1.00 93.38 135 ALA A N 1
ATOM 1088 C CA . ALA A 1 135 ? -3.010 -14.754 7.627 1.00 93.38 135 ALA A CA 1
ATOM 1089 C C . ALA A 1 135 ? -4.497 -14.381 7.461 1.00 93.38 135 ALA A C 1
ATOM 1091 O O . ALA A 1 135 ? -5.361 -15.242 7.616 1.00 93.38 135 ALA A O 1
ATOM 1092 N N . HIS A 1 136 ? -4.793 -13.119 7.138 1.00 93.25 136 HIS A N 1
ATOM 1093 C CA . HIS A 1 136 ? -6.140 -12.558 7.091 1.00 93.25 136 HIS A CA 1
ATOM 1094 C C . HIS A 1 136 ? -6.500 -12.100 5.668 1.00 93.25 136 HIS A C 1
ATOM 1096 O O . HIS A 1 136 ? -6.275 -10.935 5.314 1.00 93.25 136 HIS A O 1
ATOM 1102 N N . PRO A 1 137 ? -7.074 -12.980 4.823 1.00 89.31 137 PRO A N 1
ATOM 1103 C CA . PRO A 1 137 ? -7.410 -12.651 3.438 1.00 89.31 137 PRO A CA 1
ATOM 1104 C C . PRO A 1 137 ? -8.483 -11.563 3.325 1.00 89.31 137 PRO A C 1
ATOM 1106 O O . PRO A 1 137 ? -8.632 -10.957 2.262 1.00 89.31 137 PRO A O 1
ATOM 1109 N N . GLU A 1 138 ? -9.248 -11.294 4.386 1.00 89.94 138 GLU A N 1
ATOM 1110 C CA . GLU A 1 138 ? -10.185 -10.179 4.505 1.00 89.94 138 GLU A CA 1
ATOM 1111 C C . GLU A 1 138 ? -9.475 -8.820 4.551 1.00 89.94 138 GLU A C 1
ATOM 1113 O O . GLU A 1 138 ? -10.010 -7.853 3.999 1.00 89.94 138 GLU A O 1
ATOM 1118 N N . LYS A 1 139 ? -8.249 -8.766 5.078 1.00 93.12 139 LYS A N 1
ATOM 1119 C CA . LYS A 1 139 ? -7.436 -7.550 5.143 1.00 93.12 139 LYS A CA 1
ATOM 1120 C C . LYS A 1 139 ? -6.679 -7.301 3.841 1.00 93.12 139 LYS A C 1
ATOM 1122 O O . LYS A 1 139 ? -6.620 -8.164 2.966 1.00 93.12 139 LYS A O 1
ATOM 1127 N N . MET A 1 140 ? -6.122 -6.104 3.695 1.00 94.81 140 MET A N 1
ATOM 1128 C CA . MET A 1 140 ? -5.364 -5.691 2.509 1.00 94.81 140 MET A CA 1
ATOM 1129 C C . MET A 1 140 ? -3.939 -5.281 2.865 1.00 94.81 140 MET A C 1
ATOM 1131 O O . MET A 1 140 ? -3.734 -4.601 3.862 1.00 94.81 140 MET A O 1
ATOM 1135 N N . ILE A 1 141 ? -2.971 -5.606 2.012 1.00 96.94 141 ILE A N 1
ATOM 1136 C CA . ILE A 1 141 ? -1.624 -5.029 2.064 1.00 96.94 141 ILE A CA 1
ATOM 1137 C C . ILE A 1 141 ? -1.462 -4.144 0.833 1.00 96.94 141 ILE A C 1
ATOM 1139 O O . ILE A 1 141 ? -1.426 -4.636 -0.292 1.00 96.94 141 ILE A O 1
ATOM 1143 N N . ILE A 1 142 ? -1.410 -2.834 1.040 1.00 97.81 142 ILE A N 1
ATOM 1144 C CA . ILE A 1 142 ? -1.284 -1.826 -0.010 1.00 97.81 142 ILE A CA 1
ATOM 1145 C C . ILE A 1 142 ? 0.179 -1.408 -0.087 1.00 97.81 142 ILE A C 1
ATOM 1147 O O . ILE A 1 142 ? 0.688 -0.788 0.837 1.00 97.81 142 ILE A O 1
ATOM 1151 N N . VAL A 1 143 ? 0.850 -1.731 -1.186 1.00 98.12 143 VAL A N 1
ATOM 1152 C CA . VAL A 1 143 ? 2.282 -1.496 -1.382 1.00 98.12 143 VAL A CA 1
ATOM 1153 C C . VAL A 1 143 ? 2.490 -0.323 -2.337 1.00 98.12 143 VAL A C 1
ATOM 1155 O O . VAL A 1 143 ? 1.878 -0.268 -3.411 1.00 98.12 143 VAL A O 1
ATOM 1158 N N . TYR A 1 144 ? 3.368 0.611 -1.973 1.00 98.38 144 TYR A N 1
ATOM 1159 C CA . TYR A 1 144 ? 3.702 1.761 -2.812 1.00 98.38 144 TYR A CA 1
ATOM 1160 C C . TYR A 1 144 ? 5.182 2.169 -2.714 1.00 98.38 144 TYR A C 1
ATOM 1162 O O . TYR A 1 144 ? 5.896 1.809 -1.784 1.00 98.38 144 TYR A O 1
ATOM 1170 N N . CYS A 1 145 ? 5.635 2.897 -3.733 1.00 96.75 145 CYS A N 1
ATOM 1171 C CA . CYS A 1 145 ? 6.897 3.641 -3.790 1.00 96.75 145 CYS A CA 1
ATOM 1172 C C . CYS A 1 145 ? 6.626 4.968 -4.524 1.00 96.75 145 CYS A C 1
ATOM 1174 O O . CYS A 1 145 ? 5.459 5.336 -4.633 1.00 96.75 145 CYS A O 1
ATOM 1176 N N . ASP A 1 146 ? 7.619 5.668 -5.082 1.00 95.00 146 ASP A N 1
ATOM 1177 C CA . ASP A 1 146 ? 7.394 6.978 -5.725 1.00 95.00 146 ASP A CA 1
ATOM 1178 C C . ASP A 1 146 ? 6.529 6.898 -6.983 1.00 95.00 146 ASP A C 1
ATOM 1180 O O . ASP A 1 146 ? 5.543 7.619 -7.091 1.00 95.00 146 ASP A O 1
ATOM 1184 N N . TYR A 1 147 ? 6.875 5.983 -7.897 1.00 94.69 147 TYR A N 1
ATOM 1185 C CA . TYR A 1 147 ? 6.285 5.890 -9.245 1.00 94.69 147 TYR A CA 1
ATOM 1186 C C . TYR A 1 147 ? 5.727 4.498 -9.585 1.00 94.69 147 TYR A C 1
ATOM 1188 O O . TYR A 1 147 ? 5.445 4.184 -10.741 1.00 94.69 147 TYR A O 1
ATOM 1196 N N . GLY A 1 148 ? 5.634 3.602 -8.602 1.00 90.50 148 GLY A N 1
ATOM 1197 C CA . GLY A 1 148 ? 5.037 2.272 -8.766 1.00 90.50 148 GLY A CA 1
ATOM 1198 C C . GLY A 1 148 ? 5.951 1.159 -9.308 1.00 90.50 148 GLY A C 1
ATOM 1199 O O . GLY A 1 148 ? 5.521 0.009 -9.363 1.00 90.50 148 GLY A O 1
ATOM 1200 N N . LYS A 1 149 ? 7.199 1.453 -9.705 1.00 92.81 149 LYS A N 1
ATOM 1201 C CA . LYS A 1 149 ? 8.146 0.435 -10.217 1.00 92.81 149 LYS A CA 1
ATOM 1202 C C . LYS A 1 149 ? 8.647 -0.491 -9.105 1.00 92.81 149 LYS A C 1
ATOM 1204 O O . LYS A 1 149 ? 8.397 -1.690 -9.128 1.00 92.81 149 LYS A O 1
ATOM 1209 N N . THR A 1 150 ? 9.291 0.085 -8.090 1.00 95.44 150 THR A N 1
ATOM 1210 C CA . THR A 1 150 ? 9.834 -0.648 -6.933 1.00 95.44 150 THR A CA 1
ATOM 1211 C C . THR A 1 150 ? 8.749 -1.393 -6.156 1.00 95.44 150 THR A C 1
ATOM 1213 O O . THR A 1 150 ? 8.988 -2.499 -5.677 1.00 95.44 150 THR A O 1
ATOM 1216 N N . SER A 1 151 ? 7.543 -0.824 -6.055 1.00 96.62 151 SER A N 1
ATOM 1217 C CA . SER A 1 151 ? 6.419 -1.487 -5.393 1.00 96.62 151 SER A CA 1
ATOM 1218 C C . SER A 1 151 ? 5.916 -2.705 -6.157 1.00 96.62 151 SER A C 1
ATOM 1220 O O . SER A 1 151 ? 5.573 -3.691 -5.513 1.00 96.62 151 SER A O 1
ATOM 1222 N N . ALA A 1 152 ? 5.922 -2.692 -7.495 1.00 95.62 152 ALA A N 1
ATOM 1223 C CA . ALA A 1 152 ? 5.569 -3.867 -8.292 1.00 95.62 152 ALA A CA 1
ATOM 1224 C C . ALA A 1 152 ? 6.560 -5.023 -8.074 1.00 95.62 152 ALA A C 1
ATOM 1226 O O . ALA A 1 152 ? 6.141 -6.157 -7.855 1.00 95.62 152 ALA A O 1
ATOM 1227 N N . GLU A 1 153 ? 7.864 -4.736 -8.055 1.00 95.81 153 GLU A N 1
ATOM 1228 C CA . GLU A 1 153 ? 8.894 -5.737 -7.739 1.00 95.81 153 GLU A CA 1
ATOM 1229 C C . GLU A 1 153 ? 8.730 -6.294 -6.318 1.00 95.81 153 GLU A C 1
ATOM 1231 O O . GLU A 1 153 ? 8.754 -7.506 -6.112 1.00 95.81 153 GLU A O 1
ATOM 1236 N N . ALA A 1 154 ? 8.504 -5.421 -5.332 1.00 96.62 154 ALA A N 1
ATOM 1237 C CA . ALA A 1 154 ? 8.258 -5.839 -3.955 1.00 96.62 154 ALA A CA 1
ATOM 1238 C C . ALA A 1 154 ? 6.986 -6.698 -3.829 1.00 96.62 154 ALA A C 1
ATOM 1240 O O . ALA A 1 154 ? 6.988 -7.703 -3.118 1.00 96.62 154 ALA A O 1
ATOM 1241 N N . ALA A 1 155 ? 5.917 -6.347 -4.551 1.00 96.62 155 ALA A N 1
ATOM 1242 C CA . ALA A 1 155 ? 4.686 -7.130 -4.605 1.00 96.62 155 ALA A CA 1
ATOM 1243 C C . ALA A 1 155 ? 4.906 -8.519 -5.216 1.00 96.62 155 ALA A C 1
ATOM 1245 O O . ALA A 1 155 ? 4.367 -9.490 -4.693 1.00 96.62 155 ALA A O 1
ATOM 1246 N N . HIS A 1 156 ? 5.741 -8.645 -6.252 1.00 96.00 156 HIS A N 1
ATOM 1247 C CA . HIS A 1 156 ? 6.160 -9.950 -6.775 1.00 96.00 156 HIS A CA 1
ATOM 1248 C C . HIS A 1 156 ? 6.866 -10.798 -5.720 1.00 96.00 156 HIS A C 1
ATOM 1250 O O . HIS A 1 156 ? 6.449 -11.927 -5.471 1.00 96.00 156 HIS A O 1
ATOM 1256 N N . MET A 1 157 ? 7.864 -10.237 -5.035 1.00 95.19 157 MET A N 1
ATOM 1257 C CA . MET A 1 157 ? 8.596 -10.958 -3.986 1.00 95.19 157 MET A CA 1
ATOM 1258 C C . MET A 1 157 ? 7.688 -11.407 -2.832 1.00 95.19 157 MET A C 1
ATOM 1260 O O . MET A 1 157 ? 7.912 -12.472 -2.247 1.00 95.19 157 MET A O 1
ATOM 1264 N N . LEU A 1 158 ? 6.685 -10.590 -2.492 1.00 95.44 158 LEU A N 1
ATOM 1265 C CA . LEU A 1 158 ? 5.647 -10.918 -1.515 1.00 95.44 158 LEU A CA 1
ATOM 1266 C C . LEU A 1 158 ? 4.743 -12.046 -2.036 1.00 95.44 158 LEU A C 1
ATOM 1268 O O . LEU A 1 158 ? 4.536 -13.031 -1.332 1.00 95.44 158 LEU A O 1
ATOM 1272 N N . ALA A 1 159 ? 4.251 -11.956 -3.270 1.00 94.81 159 ALA A N 1
ATOM 1273 C CA . ALA A 1 159 ? 3.369 -12.962 -3.863 1.00 94.81 159 ALA A CA 1
ATOM 1274 C C . ALA A 1 159 ? 4.034 -14.341 -3.970 1.00 94.81 159 ALA A C 1
ATOM 1276 O O . ALA A 1 159 ? 3.439 -15.341 -3.575 1.00 94.81 159 ALA A O 1
ATOM 1277 N N . GLU A 1 160 ? 5.301 -14.398 -4.390 1.00 93.69 160 GLU A N 1
ATOM 1278 C CA . GLU A 1 160 ? 6.104 -15.635 -4.423 1.00 93.69 160 GLU A CA 1
ATOM 1279 C C . GLU A 1 160 ? 6.219 -16.313 -3.049 1.00 93.69 160 GLU A C 1
ATOM 1281 O O . GLU A 1 160 ? 6.472 -17.512 -2.949 1.00 93.69 160 GLU A O 1
ATOM 1286 N N . ARG A 1 161 ? 6.011 -15.552 -1.970 1.00 93.00 161 ARG A N 1
ATOM 1287 C CA . ARG A 1 161 ? 6.034 -16.025 -0.581 1.00 93.00 161 ARG A CA 1
ATOM 1288 C C . ARG A 1 161 ? 4.631 -16.263 -0.015 1.00 93.00 161 ARG A C 1
ATOM 1290 O O . ARG A 1 161 ? 4.476 -16.401 1.204 1.00 93.00 161 ARG A O 1
ATOM 1297 N N . GLY A 1 162 ? 3.619 -16.334 -0.881 1.00 93.56 162 GLY A N 1
ATOM 1298 C CA . GLY A 1 162 ? 2.241 -16.710 -0.558 1.00 93.56 162 GLY A CA 1
ATOM 1299 C C . GLY A 1 162 ? 1.406 -15.585 0.045 1.00 93.56 162 GLY A C 1
ATOM 1300 O O . GLY A 1 162 ? 0.588 -15.840 0.924 1.00 93.56 162 GLY A O 1
ATOM 1301 N N . PHE A 1 163 ? 1.673 -14.335 -0.328 1.00 95.44 163 PHE A N 1
ATOM 1302 C CA . PHE A 1 163 ? 0.805 -13.212 0.020 1.00 95.44 163 PHE A CA 1
ATOM 1303 C C . PHE A 1 163 ? -0.208 -12.977 -1.106 1.00 95.44 163 PHE A C 1
ATOM 1305 O O . PHE A 1 163 ? 0.157 -12.506 -2.180 1.00 95.44 163 PHE A O 1
ATOM 1312 N N . ASP A 1 164 ? -1.485 -13.248 -0.832 1.00 92.81 164 ASP A N 1
ATOM 1313 C CA . ASP A 1 164 ? -2.552 -13.194 -1.847 1.00 92.81 164 ASP A CA 1
ATOM 1314 C C . ASP A 1 164 ? -3.426 -11.929 -1.749 1.00 92.81 164 ASP A C 1
ATOM 1316 O O . ASP A 1 164 ? -4.243 -11.633 -2.624 1.00 92.81 164 ASP A O 1
ATOM 1320 N N . ASN A 1 165 ? -3.267 -11.150 -0.676 1.00 94.44 165 ASN A N 1
ATOM 1321 C CA . ASN A 1 165 ? -4.043 -9.944 -0.382 1.00 94.44 165 ASN A CA 1
ATOM 1322 C C . ASN A 1 165 ? -3.284 -8.637 -0.679 1.00 94.44 165 ASN A C 1
ATOM 1324 O O . ASN A 1 165 ? -3.483 -7.626 0.002 1.00 94.44 165 ASN A O 1
ATOM 1328 N N . ILE A 1 166 ? -2.434 -8.653 -1.711 1.00 95.81 166 ILE A N 1
ATOM 1329 C CA . ILE A 1 166 ? -1.598 -7.519 -2.128 1.00 95.81 166 ILE A CA 1
ATOM 1330 C C . ILE A 1 166 ? -2.345 -6.598 -3.100 1.00 95.81 166 ILE A C 1
ATOM 1332 O O . ILE A 1 166 ? -3.003 -7.043 -4.044 1.00 95.81 166 ILE A O 1
ATOM 1336 N N . PHE A 1 167 ? -2.181 -5.294 -2.897 1.00 96.50 167 PHE A N 1
ATOM 1337 C CA . PHE A 1 167 ? -2.676 -4.231 -3.759 1.00 96.50 167 PHE A CA 1
ATOM 1338 C C . PHE A 1 167 ? -1.561 -3.224 -4.024 1.00 96.50 167 PHE A C 1
ATOM 1340 O O . PHE A 1 167 ? -0.843 -2.837 -3.110 1.00 96.50 167 PHE A O 1
ATOM 1347 N N . LEU A 1 168 ? -1.433 -2.756 -5.260 1.00 96.69 168 LEU A N 1
ATOM 1348 C CA . LEU A 1 168 ? -0.484 -1.707 -5.625 1.00 96.69 168 LEU A CA 1
ATOM 1349 C C . LEU A 1 168 ? -1.176 -0.349 -5.670 1.00 96.69 168 LEU A C 1
ATOM 1351 O O . LEU A 1 168 ? -2.226 -0.214 -6.304 1.00 96.69 168 LEU A O 1
ATOM 1355 N N . LEU A 1 169 ? -0.573 0.673 -5.064 1.00 97.06 169 LEU A N 1
ATOM 1356 C CA . LEU A 1 169 ? -1.001 2.052 -5.303 1.00 97.06 169 LEU A CA 1
ATOM 1357 C C . LEU A 1 169 ? -0.660 2.443 -6.744 1.00 97.06 169 LEU A C 1
ATOM 1359 O O . LEU A 1 169 ? 0.495 2.374 -7.169 1.00 97.06 169 LEU A O 1
ATOM 1363 N N . HIS A 1 170 ? -1.678 2.819 -7.511 1.00 93.44 170 HIS A N 1
ATOM 1364 C CA . HIS A 1 170 ? -1.510 3.251 -8.890 1.00 93.44 170 HIS A CA 1
ATOM 1365 C C . HIS A 1 170 ? -0.679 4.538 -8.935 1.00 93.44 170 HIS A C 1
ATOM 1367 O O . HIS A 1 170 ? -0.992 5.475 -8.213 1.00 93.44 170 HIS A O 1
ATOM 1373 N N . GLU A 1 171 ? 0.374 4.546 -9.760 1.00 91.56 171 GLU A N 1
ATOM 1374 C CA . GLU A 1 171 ? 1.328 5.660 -9.937 1.00 91.56 171 GLU A CA 1
ATOM 1375 C C . GLU A 1 171 ? 2.121 6.086 -8.687 1.00 91.56 171 GLU A C 1
ATOM 1377 O O . GLU A 1 171 ? 2.963 6.973 -8.776 1.00 91.56 171 GLU A O 1
ATOM 1382 N N . GLY A 1 172 ? 1.960 5.382 -7.562 1.00 94.38 172 GLY A N 1
ATOM 1383 C CA . GLY A 1 172 ? 2.782 5.560 -6.367 1.00 94.38 172 GLY A CA 1
ATOM 1384 C C . GLY A 1 172 ? 2.497 6.844 -5.582 1.00 94.38 172 GLY A C 1
ATOM 1385 O O . GLY A 1 172 ? 1.408 7.417 -5.644 1.00 94.38 172 GLY A O 1
ATOM 1386 N N . LEU A 1 173 ? 3.485 7.2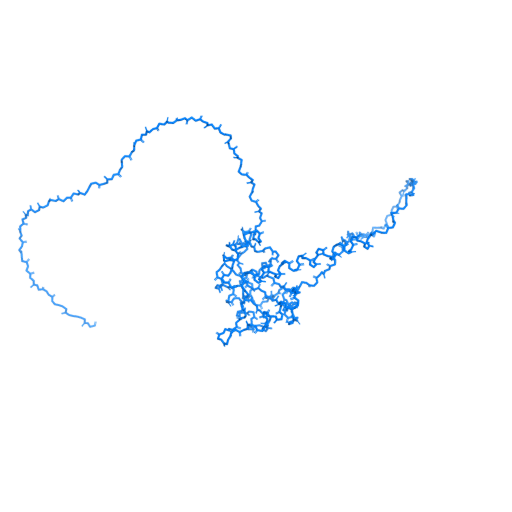57 -4.790 1.00 95.50 173 LEU A N 1
ATOM 1387 C CA . LEU A 1 173 ? 3.422 8.419 -3.913 1.00 95.50 173 LEU A CA 1
ATOM 1388 C C . LEU A 1 173 ? 3.288 9.721 -4.699 1.00 95.50 173 LEU A C 1
ATOM 1390 O O . LEU A 1 173 ? 2.574 10.604 -4.244 1.00 95.50 173 LEU A O 1
ATOM 1394 N N . ALA A 1 174 ? 3.941 9.841 -5.858 1.00 93.88 174 ALA A N 1
ATOM 1395 C CA . ALA A 1 174 ? 3.941 11.078 -6.636 1.00 93.88 174 ALA A CA 1
ATOM 1396 C C . ALA A 1 174 ? 2.519 11.484 -7.056 1.00 93.88 174 ALA A C 1
ATOM 1398 O O . ALA A 1 174 ? 2.093 12.602 -6.778 1.00 93.88 174 ALA A O 1
ATOM 1399 N N . ALA A 1 175 ? 1.754 10.555 -7.638 1.00 94.62 175 ALA A N 1
ATOM 1400 C CA . ALA A 1 175 ? 0.362 10.807 -8.014 1.00 94.62 175 ALA A CA 1
ATOM 1401 C C . ALA A 1 175 ? -0.543 11.024 -6.793 1.00 94.62 175 ALA A C 1
ATOM 1403 O O . ALA A 1 175 ? -1.437 11.865 -6.809 1.00 94.62 175 ALA A O 1
ATOM 1404 N N . PHE A 1 176 ? -0.298 10.290 -5.703 1.00 95.94 176 PHE A N 1
ATOM 1405 C CA . PHE A 1 176 ? -1.068 10.478 -4.478 1.00 95.94 176 PHE A CA 1
ATOM 1406 C C . PHE A 1 176 ? -0.828 11.853 -3.839 1.00 95.94 176 PHE A C 1
ATOM 1408 O O . PHE A 1 176 ? -1.778 12.475 -3.373 1.00 95.94 176 PHE A O 1
ATOM 1415 N N . ALA A 1 177 ? 0.415 12.335 -3.831 1.00 93.81 177 ALA A N 1
ATOM 1416 C CA . ALA A 1 177 ? 0.784 13.641 -3.295 1.00 93.81 177 ALA A CA 1
ATOM 1417 C C . ALA A 1 177 ? 0.270 14.800 -4.162 1.00 93.81 177 ALA A C 1
ATOM 1419 O O . ALA A 1 177 ? -0.071 15.845 -3.614 1.00 93.81 177 ALA A O 1
ATOM 1420 N N . ASP A 1 178 ? 0.185 14.611 -5.481 1.00 93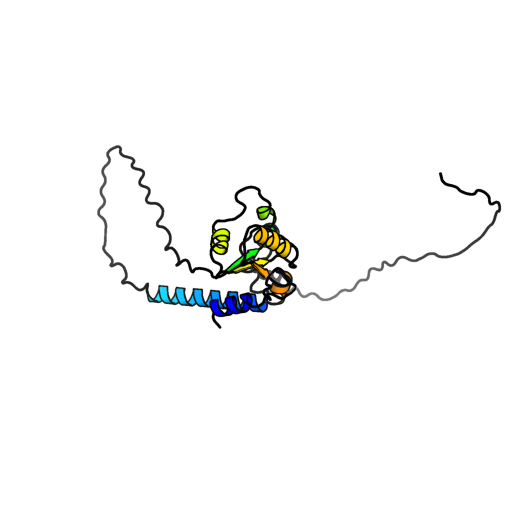.88 178 ASP A N 1
ATOM 1421 C CA . ASP A 1 178 ? -0.403 15.585 -6.409 1.00 93.88 178 ASP A CA 1
ATOM 1422 C C . ASP A 1 178 ? -1.906 15.782 -6.144 1.00 93.88 178 ASP A C 1
ATOM 1424 O O . ASP A 1 178 ? -2.384 16.910 -6.025 1.00 93.88 178 ASP A O 1
ATOM 1428 N N . GLU A 1 179 ? -2.648 14.685 -5.950 1.00 94.75 179 GLU A N 1
ATOM 1429 C CA . GLU A 1 179 ? -4.088 14.744 -5.665 1.00 94.75 179 GLU A CA 1
ATOM 1430 C C . GLU A 1 179 ? -4.407 15.102 -4.197 1.00 94.75 179 GLU A C 1
ATOM 1432 O O . GLU A 1 179 ? 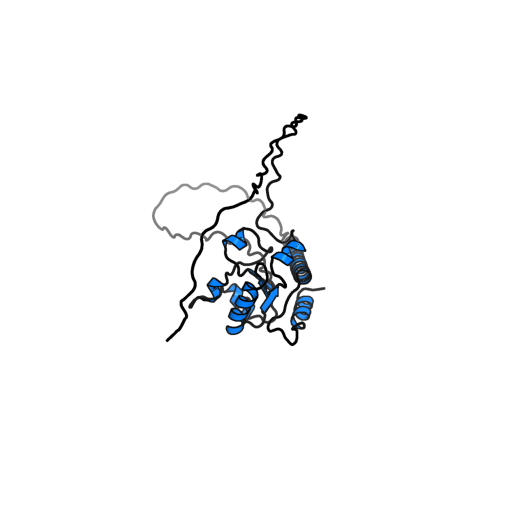-5.398 15.784 -3.919 1.00 94.75 179 GLU A O 1
ATOM 1437 N N . PHE A 1 180 ? -3.601 14.625 -3.239 1.00 93.88 180 PHE A N 1
ATOM 1438 C CA . PHE A 1 180 ? -3.885 14.693 -1.798 1.00 93.88 180 PHE A CA 1
ATOM 1439 C C . PHE A 1 180 ? -2.657 15.103 -0.961 1.00 93.88 180 PHE A C 1
ATOM 1441 O O . PHE A 1 180 ? -2.248 14.363 -0.059 1.00 93.88 180 PHE A O 1
ATOM 1448 N N . PRO A 1 181 ? -2.093 16.306 -1.168 1.00 90.25 181 PRO A N 1
ATOM 1449 C CA . PRO A 1 181 ? -0.862 16.739 -0.495 1.00 90.25 181 PRO A CA 1
ATOM 1450 C C . PRO A 1 181 ? -0.978 16.769 1.037 1.00 90.25 181 PRO A C 1
ATOM 1452 O O . PRO A 1 181 ? -0.008 16.511 1.738 1.00 90.25 181 PRO A O 1
ATOM 1455 N N . ASN A 1 182 ? -2.177 17.007 1.581 1.00 88.62 182 ASN A N 1
ATOM 1456 C CA . ASN A 1 182 ? -2.420 17.057 3.030 1.00 88.62 182 ASN A CA 1
ATOM 1457 C C . ASN A 1 182 ? -2.333 15.690 3.729 1.00 88.62 182 ASN A C 1
ATOM 1459 O O . ASN A 1 182 ? -2.309 15.638 4.957 1.00 88.62 182 ASN A O 1
ATOM 1463 N N . LEU A 1 183 ? -2.340 14.592 2.968 1.00 88.62 183 LEU A N 1
ATOM 1464 C CA . LEU A 1 183 ? -2.234 13.221 3.481 1.00 88.62 183 LEU A CA 1
ATOM 1465 C C . LEU A 1 183 ? -0.823 12.651 3.323 1.00 88.62 183 LEU A C 1
ATOM 1467 O O . LEU A 1 183 ? -0.605 11.461 3.556 1.00 88.62 183 LEU A O 1
ATOM 1471 N N . VAL A 1 184 ? 0.130 13.495 2.944 1.00 87.88 184 VAL A N 1
ATOM 1472 C CA . VAL A 1 184 ? 1.534 13.149 2.784 1.00 87.88 184 VAL A CA 1
ATOM 1473 C C . VAL A 1 184 ? 2.353 14.068 3.688 1.00 87.88 184 VAL A C 1
ATOM 1475 O O . VAL A 1 184 ? 2.085 15.263 3.769 1.00 87.88 184 VAL A O 1
ATOM 1478 N N . GLY A 1 185 ? 3.320 13.531 4.427 1.00 72.25 185 GLY A N 1
ATOM 1479 C CA . GLY A 1 185 ? 4.080 14.324 5.391 1.00 72.25 185 GLY A CA 1
ATOM 1480 C C . GLY A 1 185 ? 5.434 13.734 5.753 1.00 72.25 185 GLY A C 1
ATOM 1481 O O . GLY A 1 185 ? 5.745 12.596 5.407 1.00 72.25 185 GLY A O 1
ATOM 1482 N N . PRO A 1 186 ? 6.239 14.546 6.451 1.00 61.44 186 PRO A N 1
ATOM 1483 C CA . PRO A 1 186 ? 6.727 14.103 7.758 1.00 61.44 186 PRO A CA 1
ATOM 1484 C C . PRO A 1 186 ? 6.554 15.170 8.861 1.00 61.44 186 PRO A C 1
ATOM 1486 O O . PRO A 1 186 ? 6.594 14.839 10.038 1.00 61.44 186 PRO A O 1
ATOM 1489 N N . ASN A 1 187 ? 6.358 16.441 8.483 1.00 53.06 187 ASN A N 1
ATOM 1490 C CA . ASN A 1 187 ? 6.279 17.653 9.313 1.00 53.06 187 ASN A CA 1
ATOM 1491 C C . ASN A 1 187 ? 5.757 18.819 8.434 1.00 53.06 187 ASN A C 1
ATOM 1493 O O . ASN A 1 187 ? 6.202 18.915 7.288 1.00 53.06 187 ASN A O 1
ATOM 1497 N N . PRO A 1 188 ? 4.886 19.738 8.903 1.00 46.62 188 PRO A N 1
ATOM 1498 C CA . PRO A 1 188 ? 4.656 21.006 8.202 1.00 46.62 188 PRO A CA 1
ATOM 1499 C C . PRO A 1 188 ? 5.893 21.925 8.351 1.00 46.62 188 PRO A C 1
ATOM 1501 O O . PRO A 1 188 ? 6.443 22.007 9.451 1.00 46.62 188 PRO A O 1
ATOM 1504 N N . PRO A 1 189 ? 6.363 22.630 7.300 1.00 40.59 189 PRO A N 1
ATOM 1505 C CA . PRO A 1 189 ? 7.464 23.586 7.445 1.00 40.59 189 PRO A CA 1
ATOM 1506 C C . PRO A 1 189 ? 7.058 24.738 8.387 1.00 40.59 189 PRO A C 1
ATOM 1508 O O . PRO A 1 189 ? 5.900 25.169 8.338 1.00 40.59 189 PRO A O 1
ATOM 1511 N N . PRO A 1 190 ? 7.966 25.279 9.230 1.00 43.31 190 PRO A N 1
ATOM 1512 C CA . PRO A 1 190 ? 7.672 26.506 9.964 1.00 43.31 190 PRO A CA 1
ATOM 1513 C C . PRO A 1 190 ? 7.346 27.629 8.963 1.00 43.31 190 PRO A C 1
ATOM 1515 O O . PRO A 1 190 ? 7.959 27.677 7.889 1.00 43.31 190 PRO A O 1
ATOM 1518 N N . PRO A 1 191 ? 6.391 28.531 9.276 1.00 47.03 191 PRO A N 1
ATOM 1519 C CA . PRO A 1 191 ? 6.078 29.646 8.393 1.00 47.03 191 PRO A CA 1
ATOM 1520 C C . PRO A 1 191 ? 7.358 30.449 8.133 1.00 47.03 191 PRO A C 1
ATOM 1522 O O . PRO A 1 191 ? 8.173 30.598 9.052 1.00 47.03 191 PRO A O 1
ATOM 1525 N N . PRO A 1 192 ? 7.569 30.959 6.905 1.00 48.97 192 PRO A N 1
ATOM 1526 C CA . PRO A 1 192 ? 8.763 31.726 6.603 1.00 48.97 192 PRO A CA 1
ATOM 1527 C C . PRO A 1 192 ? 8.858 32.878 7.601 1.00 48.97 192 PRO A C 1
ATOM 1529 O O . PRO A 1 192 ? 7.926 33.675 7.722 1.00 48.97 192 PRO A O 1
ATOM 1532 N N . LEU A 1 193 ? 9.980 32.962 8.321 1.00 43.91 193 LEU A N 1
ATOM 1533 C CA . LEU A 1 193 ? 10.340 34.172 9.044 1.00 43.91 193 LEU A CA 1
ATOM 1534 C C . LEU A 1 193 ? 10.446 35.257 7.982 1.00 43.91 193 LEU A C 1
ATOM 1536 O O . LEU A 1 193 ? 11.439 35.338 7.266 1.00 43.91 193 LEU A O 1
ATOM 1540 N N . THR A 1 194 ? 9.391 36.046 7.821 1.00 44.59 194 THR A N 1
ATOM 1541 C CA . THR A 1 194 ? 9.443 37.236 6.990 1.00 44.59 194 THR A CA 1
ATOM 1542 C C . THR A 1 194 ? 10.531 38.126 7.583 1.00 44.59 194 THR A C 1
ATOM 1544 O O . THR A 1 194 ? 10.345 38.603 8.708 1.00 44.59 194 THR A O 1
ATOM 1547 N N . PRO A 1 195 ? 11.639 38.440 6.889 1.00 39.72 195 PRO A N 1
ATOM 1548 C CA . PRO A 1 195 ? 12.220 39.737 7.129 1.00 39.72 195 PRO A CA 1
ATOM 1549 C C . PRO A 1 195 ? 11.164 40.742 6.667 1.00 39.72 195 PRO A C 1
ATOM 1551 O O . PRO A 1 195 ? 10.769 40.771 5.499 1.00 39.72 195 PRO A O 1
ATOM 1554 N N . SER A 1 196 ? 10.654 41.505 7.633 1.00 43.38 196 SER A N 1
ATOM 1555 C CA . SER A 1 196 ? 9.851 42.704 7.427 1.00 43.38 196 SER A CA 1
ATOM 1556 C C . SER A 1 196 ? 10.235 43.429 6.144 1.00 43.38 196 SER A C 1
ATOM 1558 O O 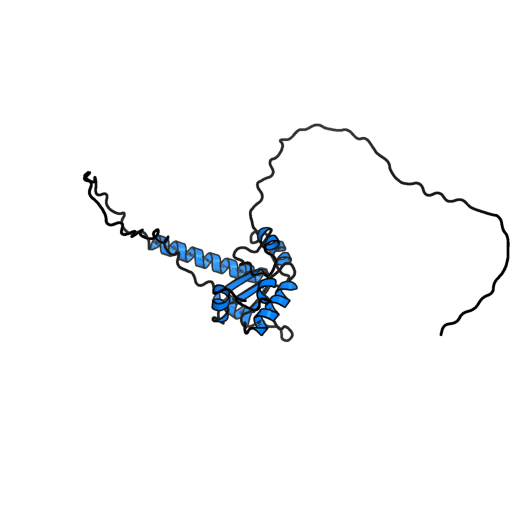. SER A 1 196 ? 11.419 43.638 5.869 1.00 43.38 196 SER A O 1
ATOM 1560 N N . LYS A 1 197 ? 9.208 43.875 5.415 1.00 42.75 197 LYS A N 1
ATOM 1561 C CA . LYS A 1 197 ? 9.284 44.924 4.395 1.00 42.75 197 LYS A CA 1
ATOM 1562 C C . LYS A 1 197 ? 10.433 45.894 4.690 1.00 42.75 197 LYS A C 1
ATOM 1564 O O . LYS A 1 197 ? 10.348 46.689 5.624 1.00 42.75 197 LYS A O 1
ATOM 1569 N N . LYS A 1 198 ? 11.452 45.898 3.836 1.00 34.78 198 LYS A N 1
ATOM 1570 C CA . LYS A 1 198 ? 12.193 47.121 3.541 1.00 34.78 198 LYS A CA 1
ATOM 1571 C C . LYS A 1 198 ? 11.908 47.485 2.095 1.00 34.78 198 LYS A C 1
ATOM 1573 O O . LYS A 1 198 ? 12.459 46.905 1.169 1.00 34.78 198 LYS A O 1
ATOM 1578 N N . ASN A 1 199 ? 10.998 48.444 1.936 1.00 41.62 199 ASN A N 1
ATOM 1579 C CA . ASN A 1 199 ? 10.974 49.322 0.775 1.00 41.62 199 ASN A CA 1
ATOM 1580 C C . ASN A 1 199 ? 12.389 49.864 0.554 1.00 41.62 199 ASN A C 1
ATOM 1582 O O . ASN A 1 199 ? 12.953 50.434 1.485 1.00 41.62 199 ASN A O 1
ATOM 1586 N N . THR A 1 200 ? 12.920 49.757 -0.658 1.00 37.22 200 THR A N 1
ATOM 1587 C CA . THR A 1 200 ? 13.632 50.855 -1.327 1.00 37.22 200 THR A CA 1
ATOM 1588 C C . THR A 1 200 ? 13.646 50.560 -2.822 1.00 37.22 200 THR A C 1
ATOM 1590 O O . THR A 1 200 ? 13.964 49.460 -3.265 1.00 37.22 200 THR A O 1
ATOM 1593 N N . ALA A 1 201 ? 13.190 51.562 -3.562 1.00 41.25 201 ALA A N 1
ATOM 1594 C CA . ALA A 1 201 ? 13.072 51.610 -5.001 1.00 41.25 201 ALA A CA 1
ATOM 1595 C C . ALA A 1 201 ? 14.425 51.476 -5.717 1.00 41.25 201 ALA A C 1
ATOM 1597 O O . ALA A 1 201 ? 15.464 51.737 -5.125 1.00 41.25 201 ALA A O 1
ATOM 1598 N N . GLN A 1 202 ? 14.337 51.139 -7.011 1.00 47.69 202 GLN A N 1
ATOM 1599 C CA . GLN A 1 202 ? 15.258 51.481 -8.103 1.00 47.69 202 GLN A CA 1
ATOM 1600 C C . GLN A 1 202 ? 16.770 51.416 -7.833 1.00 47.69 202 GLN A C 1
ATOM 1602 O O . GLN A 1 202 ? 17.311 52.238 -7.113 1.00 47.69 202 GLN A O 1
ATOM 1607 N N . VAL A 1 203 ? 17.487 50.624 -8.634 1.00 37.41 203 VAL A N 1
ATOM 1608 C CA . VAL A 1 203 ? 18.212 51.161 -9.801 1.00 37.41 203 VAL A CA 1
ATOM 1609 C C . VAL A 1 203 ? 18.684 50.029 -10.717 1.00 37.41 203 VAL A C 1
ATOM 1611 O O . VAL A 1 203 ? 19.184 48.994 -10.294 1.00 37.41 203 VAL A O 1
ATOM 1614 N N . SER A 1 204 ? 18.490 50.266 -12.005 1.00 45.97 204 SER A N 1
ATOM 1615 C CA . SER A 1 204 ? 19.006 49.548 -13.164 1.00 45.97 204 SER A CA 1
ATOM 1616 C C . SER A 1 204 ? 20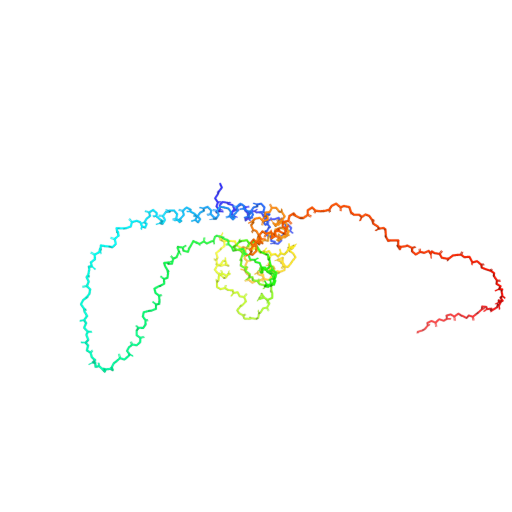.530 49.643 -13.295 1.00 45.97 204 SER A C 1
ATOM 1618 O O . SER A 1 204 ? 21.064 50.745 -13.209 1.00 45.97 204 SER A O 1
ATOM 1620 N N . ALA A 1 205 ? 21.201 48.544 -13.655 1.00 36.16 205 ALA A N 1
ATOM 1621 C CA . ALA A 1 205 ? 22.441 48.579 -14.436 1.00 36.16 205 ALA A CA 1
ATOM 1622 C C . ALA A 1 205 ? 22.697 47.229 -15.127 1.00 36.16 205 ALA A C 1
ATOM 1624 O O . ALA A 1 205 ? 22.578 46.162 -14.531 1.00 36.16 205 ALA A O 1
ATOM 1625 N N . ALA A 1 206 ? 23.022 47.308 -16.413 1.00 43.34 206 ALA A N 1
ATOM 1626 C CA . ALA A 1 206 ? 23.264 46.200 -17.321 1.00 43.34 206 ALA A CA 1
ATOM 1627 C C . ALA A 1 206 ? 24.576 45.451 -17.027 1.00 43.34 206 ALA A C 1
ATOM 1629 O O . ALA A 1 206 ? 25.555 46.039 -16.573 1.00 43.34 206 ALA A O 1
ATOM 1630 N N . SER A 1 207 ? 24.650 44.181 -17.428 1.00 36.16 207 SER A N 1
ATOM 1631 C CA . SER A 1 207 ? 25.920 43.549 -17.797 1.00 36.16 207 SER A CA 1
ATOM 1632 C C . SER A 1 207 ? 25.717 42.608 -18.978 1.00 36.16 207 SER A C 1
ATOM 1634 O O . SER A 1 207 ? 24.965 41.640 -18.925 1.00 36.16 207 SER A O 1
ATOM 1636 N N . LYS A 1 208 ? 26.366 42.982 -20.081 1.00 44.66 208 LYS A N 1
ATOM 1637 C CA . LYS A 1 208 ? 26.465 42.254 -21.344 1.00 44.66 208 LYS A CA 1
ATOM 1638 C C . LYS A 1 208 ? 27.481 41.125 -21.184 1.00 44.66 208 LYS A C 1
ATOM 1640 O O . LYS A 1 208 ? 28.609 41.420 -20.812 1.00 44.66 208 LYS A O 1
ATOM 1645 N N . VAL A 1 209 ? 27.144 39.907 -21.603 1.00 35.78 209 VAL A N 1
ATOM 1646 C CA . VAL A 1 209 ? 28.103 38.968 -22.209 1.00 35.78 209 VAL A CA 1
ATOM 1647 C C . VAL A 1 209 ? 27.365 38.192 -23.297 1.00 35.78 209 VAL A C 1
ATOM 1649 O O . VAL A 1 209 ? 26.432 37.442 -23.027 1.00 35.78 209 VAL A O 1
ATOM 1652 N N . SER A 1 210 ? 27.766 38.385 -24.550 1.00 38.97 210 SER A N 1
ATOM 1653 C CA . SER A 1 210 ? 27.484 37.450 -25.638 1.00 38.97 210 SER A CA 1
ATOM 1654 C C . SER A 1 210 ? 28.657 37.471 -26.606 1.00 38.97 210 SER A C 1
ATOM 1656 O O . SER A 1 210 ? 29.043 38.512 -27.136 1.00 38.97 210 SER A O 1
ATOM 1658 N N . THR A 1 211 ? 29.252 36.294 -26.732 1.00 37.66 211 THR A N 1
ATOM 1659 C CA . THR A 1 211 ? 30.451 35.934 -27.481 1.00 37.66 211 THR A CA 1
ATOM 1660 C C . THR A 1 211 ? 30.266 36.182 -28.976 1.00 37.66 211 THR A C 1
ATOM 1662 O O . THR A 1 211 ? 29.324 35.673 -29.582 1.00 37.66 211 THR A O 1
ATOM 1665 N N . ALA A 1 212 ? 31.174 36.951 -29.579 1.00 39.03 212 ALA A N 1
ATOM 1666 C CA . ALA A 1 212 ? 31.202 37.184 -31.017 1.00 39.03 212 ALA A CA 1
ATOM 1667 C C . ALA A 1 212 ? 31.939 36.047 -31.742 1.00 39.03 212 ALA A C 1
ATOM 1669 O O . ALA A 1 212 ? 33.067 35.686 -31.409 1.00 39.03 212 ALA A O 1
ATOM 1670 N N . VAL A 1 213 ? 31.257 35.510 -32.751 1.00 39.31 213 VAL A N 1
ATOM 1671 C CA . VAL A 1 213 ? 31.745 34.564 -33.752 1.00 39.31 213 VAL A CA 1
ATOM 1672 C C . VAL A 1 213 ? 32.724 35.267 -34.701 1.00 39.31 213 VAL A C 1
ATOM 1674 O O . VAL A 1 213 ? 32.475 36.397 -35.118 1.00 39.31 213 VAL A O 1
ATOM 1677 N N . VAL A 1 214 ? 33.818 34.604 -35.080 1.00 37.00 214 VAL A N 1
ATOM 1678 C CA . VAL A 1 214 ? 34.765 35.106 -36.092 1.00 37.00 214 VAL A CA 1
ATOM 1679 C C . VAL A 1 214 ? 34.714 34.190 -37.316 1.00 37.00 214 VAL A C 1
ATOM 1681 O O . VAL A 1 214 ? 34.872 32.976 -37.199 1.00 37.00 214 VAL A O 1
ATOM 1684 N N . ARG A 1 215 ? 34.467 34.769 -38.497 1.00 37.22 215 ARG A N 1
ATOM 1685 C CA . ARG A 1 215 ? 34.526 34.123 -39.821 1.00 37.22 215 ARG A CA 1
ATOM 1686 C C . ARG A 1 215 ? 35.230 35.060 -40.813 1.00 37.22 215 ARG A C 1
ATOM 1688 O O . ARG A 1 215 ? 34.906 36.241 -40.847 1.00 37.22 215 ARG A O 1
ATOM 1695 N N . GLY A 1 216 ? 36.114 34.503 -41.649 1.00 33.34 216 GLY A N 1
ATOM 1696 C CA . GLY A 1 216 ? 36.761 35.158 -42.807 1.00 33.34 216 GLY A CA 1
ATOM 1697 C C . GLY A 1 216 ? 38.127 34.520 -43.134 1.00 33.34 216 GLY A C 1
ATOM 1698 O O . GLY A 1 216 ? 39.082 34.828 -42.442 1.00 33.34 216 GLY A O 1
ATOM 1699 N N . VAL A 1 217 ? 38.231 33.423 -43.908 1.00 36.31 217 VAL A N 1
ATOM 1700 C CA . VAL A 1 217 ? 38.342 33.279 -45.393 1.00 36.31 217 VAL A CA 1
ATOM 1701 C C . VAL A 1 217 ? 39.786 33.420 -45.959 1.00 36.31 217 VAL A C 1
ATOM 1703 O O . VAL A 1 217 ? 40.261 34.536 -46.083 1.00 36.31 217 VAL A O 1
ATOM 1706 N N . HIS A 1 218 ? 40.386 32.256 -46.322 1.00 38.09 218 HIS A N 1
ATOM 1707 C CA . HIS A 1 218 ? 41.215 31.829 -47.504 1.00 38.09 218 HIS A CA 1
ATOM 1708 C C . HIS A 1 218 ? 42.350 32.707 -48.115 1.00 38.09 218 HIS A C 1
ATOM 1710 O O . HIS A 1 218 ? 42.320 33.916 -47.933 1.00 38.09 218 HIS A O 1
ATOM 1716 N N . PRO A 1 219 ? 43.239 32.192 -49.021 1.00 59.91 219 PRO A N 1
ATOM 1717 C CA . PRO A 1 219 ? 43.726 30.813 -49.326 1.00 59.91 219 PRO A CA 1
ATOM 1718 C C . PRO A 1 219 ? 45.274 30.703 -49.556 1.00 59.91 219 PRO A C 1
ATOM 1720 O O . PRO A 1 219 ? 45.914 31.702 -49.851 1.00 59.91 219 PRO A O 1
ATOM 1723 N N . HIS A 1 220 ? 45.875 29.496 -49.589 1.00 31.81 220 HIS A N 1
ATOM 1724 C CA . HIS A 1 220 ? 46.900 29.121 -50.601 1.00 31.81 220 HIS A CA 1
ATOM 1725 C C . HIS A 1 220 ? 47.195 27.605 -50.619 1.00 31.81 220 HIS A C 1
ATOM 1727 O O . HIS A 1 220 ? 47.079 26.923 -49.608 1.00 31.81 220 HIS A O 1
ATOM 1733 N N . ALA A 1 221 ? 47.537 27.090 -51.800 1.00 41.22 221 ALA A N 1
ATOM 1734 C CA . ALA A 1 221 ? 47.551 25.682 -52.197 1.00 41.22 221 ALA A CA 1
ATOM 1735 C C . ALA A 1 221 ? 48.912 24.966 -52.039 1.00 41.22 221 ALA A C 1
ATOM 1737 O O . ALA A 1 221 ? 49.948 25.620 -52.037 1.00 41.22 221 ALA A O 1
ATOM 1738 N N . THR A 1 222 ? 48.901 23.621 -52.009 1.00 44.62 222 THR A N 1
ATOM 1739 C CA . THR A 1 222 ? 49.822 22.651 -52.685 1.00 44.62 222 THR A CA 1
ATOM 1740 C C . THR A 1 222 ? 49.467 21.221 -52.207 1.00 44.62 222 THR A C 1
ATOM 1742 O O . THR A 1 222 ? 49.508 20.953 -51.018 1.00 44.62 222 THR A O 1
ATOM 1745 N N . LYS A 1 223 ? 48.767 20.376 -52.983 1.00 41.97 223 LYS A N 1
ATOM 1746 C CA . LYS A 1 223 ? 49.155 19.418 -54.057 1.00 41.97 223 LYS A CA 1
ATOM 1747 C C . LYS A 1 223 ? 49.778 18.076 -53.582 1.00 41.97 223 LYS A C 1
ATOM 1749 O O . LYS A 1 223 ? 50.891 18.090 -53.074 1.00 41.97 223 LYS A O 1
ATOM 1754 N N . ARG A 1 224 ? 49.120 16.972 -54.008 1.00 38.72 224 ARG A N 1
ATOM 1755 C CA . ARG A 1 224 ? 49.572 15.559 -54.218 1.00 38.72 224 ARG A CA 1
ATOM 1756 C C . ARG A 1 224 ? 49.622 14.626 -52.995 1.00 38.72 224 ARG A C 1
ATOM 1758 O O . ARG A 1 224 ? 50.030 15.066 -51.936 1.00 38.72 224 ARG A O 1
ATOM 1765 N N . ASP A 1 225 ? 49.279 13.333 -53.054 1.00 52.28 225 ASP A N 1
ATOM 1766 C CA . ASP A 1 225 ? 48.706 12.428 -54.080 1.00 52.28 225 ASP A CA 1
ATOM 1767 C C . ASP A 1 225 ? 48.047 11.209 -53.355 1.00 52.28 225 ASP A C 1
ATOM 1769 O O . ASP A 1 225 ? 48.293 11.016 -52.162 1.00 52.28 225 ASP A O 1
ATOM 1773 N N . PRO A 1 226 ? 47.214 10.390 -54.033 1.00 59.91 226 PRO A N 1
ATOM 1774 C CA . PRO A 1 226 ? 46.352 9.367 -53.438 1.00 59.91 226 PRO A CA 1
ATOM 1775 C C . PRO A 1 226 ? 46.843 7.934 -53.698 1.00 59.91 226 PRO A C 1
ATOM 1777 O O . PRO A 1 226 ? 46.863 7.505 -54.845 1.00 59.91 226 PRO A O 1
ATOM 1780 N N . ASN A 1 227 ? 47.141 7.147 -52.661 1.00 45.56 227 ASN A N 1
ATOM 1781 C CA . ASN A 1 227 ? 47.041 5.681 -52.709 1.00 45.56 227 ASN A CA 1
ATOM 1782 C C . ASN A 1 227 ? 47.320 5.101 -51.315 1.00 45.56 227 ASN A C 1
ATOM 1784 O O . ASN A 1 227 ? 48.433 5.235 -50.836 1.00 45.56 227 ASN A O 1
ATOM 1788 N N . GLU A 1 228 ? 46.354 4.443 -50.678 1.00 49.38 228 GLU A N 1
ATOM 1789 C CA . GLU A 1 228 ? 46.526 3.023 -50.345 1.00 49.38 228 GLU A CA 1
ATOM 1790 C C . GLU A 1 228 ? 45.247 2.423 -49.763 1.00 49.38 228 GLU A C 1
ATOM 1792 O O . GLU A 1 228 ? 44.500 3.025 -48.992 1.00 49.38 228 GLU A O 1
ATOM 1797 N N . LYS A 1 229 ? 44.969 1.220 -50.249 1.00 48.16 229 LYS A N 1
ATOM 1798 C CA . LYS A 1 229 ? 43.757 0.443 -50.046 1.00 48.16 229 LYS A CA 1
ATOM 1799 C C . LYS A 1 229 ? 43.926 -0.490 -48.834 1.00 48.16 229 LYS A C 1
ATOM 1801 O O . LYS A 1 229 ? 45.021 -0.947 -48.546 1.00 48.16 229 LYS A O 1
ATOM 1806 N N . LYS A 1 230 ? 42.782 -0.797 -48.202 1.00 43.56 230 LYS A N 1
ATOM 1807 C CA . LYS A 1 230 ? 42.391 -1.991 -47.399 1.00 43.56 230 LYS A CA 1
ATOM 1808 C C . LYS A 1 230 ? 43.117 -3.316 -47.790 1.00 43.56 230 LYS A C 1
ATOM 1810 O O . LYS A 1 230 ? 43.591 -3.349 -48.923 1.00 43.56 230 LYS A O 1
ATOM 1815 N N . PRO A 1 231 ? 43.042 -4.463 -47.046 1.00 57.53 231 PRO A N 1
ATOM 1816 C CA . PRO A 1 231 ? 41.964 -4.889 -46.119 1.00 57.53 231 PRO A CA 1
ATOM 1817 C C . PRO A 1 231 ? 42.339 -5.773 -44.893 1.00 57.53 231 PRO A C 1
ATOM 1819 O O . PRO A 1 231 ? 43.480 -6.158 -44.671 1.00 57.53 231 PRO A O 1
ATOM 1822 N N . TRP A 1 232 ? 41.279 -6.109 -44.141 1.00 44.97 232 TRP A N 1
ATOM 1823 C CA . TRP A 1 232 ? 41.114 -7.146 -43.113 1.00 44.97 232 TRP A CA 1
ATOM 1824 C C . TRP A 1 232 ? 41.701 -8.537 -43.422 1.00 44.97 232 TRP A C 1
ATOM 1826 O O . TRP A 1 232 ? 41.544 -9.053 -44.532 1.00 44.97 232 TRP A O 1
ATOM 1836 N N . LYS A 1 233 ? 42.183 -9.190 -42.358 1.00 50.59 233 LYS A N 1
ATOM 1837 C CA . LYS A 1 233 ? 42.009 -10.618 -42.060 1.00 50.59 233 LYS A CA 1
ATOM 1838 C C . LYS A 1 233 ? 41.809 -10.799 -40.560 1.00 50.59 233 LYS A C 1
ATOM 1840 O O . LYS A 1 233 ? 42.340 -9.949 -39.812 1.00 50.59 233 LYS A O 1
#

InterPro domains:
  IPR001763 Rhodanese-like domain [PF00581] (88-178)
  IPR001763 Rhodanese-like domain [PS50206] (92-185)
  IPR001763 Rhodanese-like domain [SM00450] (78-182)
  IPR036873 Rhodanese-like domain superfamily [G3DSA:3.40.250.10] (76-183)
  IPR036873 Rhodanese-like domain superfamily [SSF52821] (90-190)
  IPR051889 Centrosomal protein 41 [PTHR44390] (11-211)

pLDDT: mean 73.67, std 23.43, range [31.81, 98.38]

Secondary structure (DSSP, 8-state):
--HHHHHHHHHT---TT-SSEEE-HHHHHHHHHHHHHHHHHHHHHHHHH--PPPPP---PPPP---------------------------SEEEEE-S-HHHHHHSEETT-EE--HHHHT-SS--S-HHHHHHHH-TTSEEEEE-SSSHHHHHHHHHHHTTT--SEEEETTHHHHHHHH-GGGEES-PPPPP------------------PPP--------------------